Protein AF-A0A2T6ZSV6-F1 (afdb_monomer_lite)

Radius of gyration: 25.95 Å; chains: 1; bounding box: 73×59×68 Å

InterPro domains:
  IPR053806 MTHFR, SAM-binding regulatory domain [PF21895] (3-242)

pLDDT: mean 78.85, std 23.67, range [25.3, 98.69]

Secondary structure (DSSP, 8-state):
--TT-HHHHHHHTTT-SS---SS-----SPPPPPGGGGT-S--S-HHHHHHHH----SHHHHHHHHHHHHTTSSS-BTTB-SPPPGGGHHHHHHHHHHHTTT-EEEEEE--EEEEETT-TTT--SSTT-EEEE--EEEEEE-HHHHHHHHHHHHT-TT-EEEEE-TT--EEE-PPSS-EEEEEEE-TTSPPEEEEEE-HHHHHHHHHHHHHHHHHHHHTS-TTSHHHHHHHHHHHHPEEEEEES--GGGGTS---PPPS------TTS---S---TTSHHHHTTTSSS-----------------

Structure (mmCIF, N/CA/C/O backbone):
data_AF-A0A2T6ZSV6-F1
#
_entry.id   AF-A0A2T6ZSV6-F1
#
loop_
_atom_site.group_PDB
_atom_site.id
_atom_site.type_symbol
_atom_site.label_atom_id
_atom_site.label_alt_id
_atom_site.label_comp_id
_atom_site.label_asym_id
_atom_site.label_entity_id
_atom_site.label_seq_id
_atom_site.pdbx_PDB_ins_code
_atom_site.Cartn_x
_atom_site.Cartn_y
_atom_site.Cartn_z
_atom_site.occupancy
_atom_site.B_iso_or_equiv
_atom_site.auth_seq_id
_atom_site.auth_comp_id
_atom_site.auth_asym_id
_atom_site.auth_atom_id
_atom_site.pdbx_PDB_model_num
ATOM 1 N N . ILE A 1 1 ? 5.203 -6.177 -3.638 1.00 70.19 1 ILE A N 1
ATOM 2 C CA . ILE A 1 1 ? 4.268 -6.163 -2.488 1.00 70.19 1 ILE A CA 1
ATOM 3 C C . ILE A 1 1 ? 4.947 -5.584 -1.235 1.00 70.19 1 ILE A C 1
ATOM 5 O O . ILE A 1 1 ? 4.511 -4.539 -0.779 1.00 70.19 1 ILE A O 1
ATOM 9 N N . PHE A 1 2 ? 6.104 -6.091 -0.788 1.00 75.19 2 PHE A N 1
ATOM 10 C CA . PHE A 1 2 ? 6.896 -5.543 0.343 1.00 75.19 2 PHE A CA 1
ATOM 11 C C . PHE A 1 2 ? 7.594 -4.173 0.119 1.00 75.19 2 PHE A C 1
ATOM 13 O O . PHE A 1 2 ? 8.566 -3.849 0.799 1.00 75.19 2 PHE A O 1
ATOM 20 N N . LYS A 1 3 ? 7.130 -3.345 -0.830 1.00 78.50 3 LYS A N 1
ATOM 21 C CA . LYS A 1 3 ? 7.818 -2.112 -1.282 1.00 78.50 3 LYS A CA 1
ATOM 22 C C . LYS A 1 3 ? 8.180 -1.172 -0.126 1.00 78.50 3 LYS A C 1
ATOM 24 O O . LYS A 1 3 ? 9.296 -0.668 -0.074 1.00 78.50 3 LYS A O 1
ATOM 29 N N . ASN A 1 4 ? 7.255 -0.984 0.814 1.00 79.94 4 ASN A N 1
ATOM 30 C CA . ASN A 1 4 ? 7.418 -0.041 1.921 1.00 79.94 4 ASN A CA 1
ATOM 31 C C . ASN A 1 4 ? 7.913 -0.716 3.216 1.00 79.94 4 ASN A C 1
ATOM 33 O O . ASN A 1 4 ? 7.904 -0.087 4.272 1.00 79.94 4 ASN A O 1
ATOM 37 N N . ARG A 1 5 ? 8.332 -1.993 3.140 1.00 83.69 5 ARG A N 1
ATOM 38 C CA . ARG A 1 5 ? 8.805 -2.823 4.266 1.00 83.69 5 ARG A CA 1
ATOM 39 C C . ARG A 1 5 ? 10.022 -3.673 3.874 1.00 83.69 5 ARG A C 1
ATOM 41 O O . ARG A 1 5 ? 10.087 -4.870 4.138 1.00 83.69 5 ARG A O 1
ATOM 48 N N . HIS A 1 6 ? 11.004 -3.037 3.236 1.00 81.62 6 HIS A N 1
ATOM 49 C CA . HIS A 1 6 ? 12.205 -3.693 2.703 1.00 81.62 6 HIS A CA 1
ATOM 50 C C . HIS A 1 6 ? 13.001 -4.485 3.757 1.00 81.62 6 HIS A C 1
ATOM 52 O O . HIS A 1 6 ? 13.531 -5.543 3.436 1.00 81.62 6 HIS A O 1
ATOM 58 N N . ILE A 1 7 ? 13.044 -4.025 5.015 1.00 79.44 7 ILE A N 1
ATOM 59 C CA . ILE A 1 7 ? 13.723 -4.753 6.102 1.00 79.44 7 ILE A CA 1
ATOM 60 C C . ILE A 1 7 ? 13.008 -6.075 6.412 1.00 79.44 7 ILE A C 1
ATOM 62 O O . ILE A 1 7 ? 13.680 -7.093 6.542 1.00 79.44 7 ILE A O 1
ATOM 66 N N . SER A 1 8 ? 11.668 -6.076 6.457 1.00 79.69 8 SER A N 1
ATOM 67 C CA . SER A 1 8 ? 10.891 -7.309 6.655 1.00 79.69 8 SER A CA 1
ATOM 68 C C . SER A 1 8 ? 11.170 -8.311 5.536 1.00 79.69 8 SER A C 1
ATOM 70 O O . SER A 1 8 ? 11.459 -9.473 5.801 1.00 79.69 8 SER A O 1
ATOM 72 N N . TYR A 1 9 ? 11.182 -7.846 4.282 1.00 80.75 9 TYR A N 1
ATOM 73 C CA . TYR A 1 9 ? 11.505 -8.701 3.141 1.00 80.75 9 TYR A CA 1
ATOM 74 C C . TYR A 1 9 ? 12.878 -9.369 3.297 1.00 80.75 9 TYR A C 1
ATOM 76 O O . TYR A 1 9 ? 12.957 -10.588 3.218 1.00 80.75 9 TYR A O 1
ATOM 84 N N . VAL A 1 10 ? 13.928 -8.591 3.596 1.00 79.69 10 VAL A N 1
ATOM 85 C CA . VAL A 1 10 ? 15.289 -9.127 3.782 1.00 79.69 10 VAL A CA 1
ATOM 86 C C . VAL A 1 10 ? 15.330 -10.177 4.893 1.00 79.69 10 VAL A C 1
ATOM 88 O O . VAL A 1 10 ? 15.921 -11.231 4.691 1.00 79.69 10 VAL A O 1
ATOM 91 N N . GLN A 1 11 ? 14.675 -9.925 6.030 1.00 80.75 11 GLN A N 1
ATOM 92 C CA . GLN A 1 11 ? 14.623 -10.875 7.147 1.00 80.75 11 GLN A CA 1
ATOM 93 C C . GLN A 1 11 ? 13.894 -12.171 6.770 1.00 80.75 11 GLN A C 1
ATOM 95 O O . GLN A 1 11 ? 14.378 -13.259 7.061 1.00 80.75 11 GLN A O 1
ATOM 100 N N . ARG A 1 12 ? 12.758 -12.077 6.070 1.00 78.00 12 ARG A N 1
ATOM 101 C CA . ARG A 1 12 ? 11.945 -13.247 5.691 1.00 78.00 12 ARG A CA 1
ATOM 102 C C . ARG A 1 12 ? 12.551 -14.092 4.576 1.00 78.00 12 ARG A C 1
ATOM 104 O O . ARG A 1 12 ? 12.108 -15.222 4.384 1.00 78.00 12 ARG A O 1
ATOM 111 N N . THR A 1 13 ? 13.522 -13.551 3.845 1.00 77.00 13 THR A N 1
ATOM 112 C CA . THR A 1 13 ? 14.247 -14.257 2.782 1.00 77.00 13 THR A CA 1
ATOM 113 C C . THR A 1 13 ? 15.702 -14.553 3.149 1.00 77.00 13 THR A C 1
ATOM 115 O O . THR A 1 13 ? 16.463 -14.961 2.282 1.00 77.00 13 THR A O 1
ATOM 118 N N . GLN A 1 14 ? 16.140 -14.309 4.392 1.00 78.25 14 GLN A N 1
ATOM 119 C CA . GLN A 1 14 ? 17.562 -14.429 4.752 1.00 78.25 14 GLN A CA 1
ATOM 120 C C . GLN A 1 14 ? 18.073 -15.880 4.730 1.00 78.25 14 GLN A C 1
ATOM 122 O O . GLN A 1 14 ? 19.252 -16.103 4.487 1.00 78.25 14 GLN A O 1
ATOM 127 N N . GLU A 1 15 ? 17.178 -16.843 4.972 1.00 77.31 15 GLU A N 1
ATOM 128 C CA . GLU A 1 15 ? 17.474 -18.283 4.981 1.00 77.31 15 GLU A CA 1
ATOM 129 C C . GLU A 1 15 ? 17.307 -18.914 3.585 1.00 77.31 15 GLU A C 1
ATOM 131 O O . GLU A 1 15 ? 17.240 -20.133 3.455 1.00 77.31 15 GLU A O 1
ATOM 136 N N . TRP A 1 16 ? 17.148 -18.105 2.530 1.00 78.88 16 TRP A N 1
ATOM 137 C CA . TRP A 1 16 ? 17.049 -18.622 1.167 1.00 78.88 16 TRP A CA 1
ATOM 138 C C . TRP A 1 16 ? 18.433 -19.012 0.642 1.00 78.88 16 TRP A C 1
ATOM 140 O O . TRP A 1 16 ? 19.335 -18.178 0.594 1.00 78.88 16 TRP A O 1
ATOM 150 N N . ASP A 1 17 ? 18.572 -20.262 0.188 1.00 68.25 17 ASP A N 1
ATOM 151 C CA . ASP A 1 17 ? 19.815 -20.770 -0.411 1.00 68.25 17 ASP A CA 1
ATOM 152 C C . ASP A 1 17 ? 20.158 -20.060 -1.735 1.00 68.25 17 ASP A C 1
ATOM 154 O O . ASP A 1 17 ? 21.323 -19.791 -2.032 1.00 68.25 17 ASP A O 1
ATOM 158 N N . GLU A 1 18 ? 19.134 -19.727 -2.529 1.00 70.19 18 GLU A N 1
ATOM 159 C CA . GLU A 1 18 ? 19.258 -19.027 -3.808 1.00 70.19 18 GLU A CA 1
ATOM 160 C C . GLU A 1 18 ? 18.244 -17.881 -3.915 1.00 70.19 18 GLU A C 1
ATOM 162 O O . GLU A 1 18 ? 17.086 -18.001 -3.510 1.00 70.19 18 GLU A O 1
ATOM 167 N N . PHE A 1 19 ? 18.670 -16.771 -4.523 1.00 75.81 19 PHE A N 1
ATOM 168 C CA . PHE A 1 19 ? 17.822 -15.606 -4.776 1.00 75.81 19 PHE A CA 1
ATOM 169 C C . PHE A 1 19 ? 17.462 -15.502 -6.266 1.00 75.81 19 PHE A C 1
ATOM 171 O O . PHE A 1 19 ? 18.331 -15.720 -7.116 1.00 75.81 19 PHE A O 1
ATOM 178 N N . PRO A 1 20 ? 16.221 -15.108 -6.616 1.00 62.50 20 PRO A N 1
ATOM 179 C CA . PRO A 1 20 ? 15.811 -14.949 -8.010 1.00 62.50 20 PRO A CA 1
ATOM 180 C C . PRO A 1 20 ? 16.722 -13.992 -8.789 1.00 62.50 20 PRO A C 1
ATOM 182 O O . PRO A 1 20 ? 16.946 -12.853 -8.374 1.00 62.50 20 PRO A O 1
ATOM 185 N N . ASN A 1 21 ? 17.207 -14.434 -9.954 1.00 66.81 21 ASN A N 1
ATOM 186 C CA . ASN A 1 21 ? 18.061 -13.642 -10.837 1.00 66.81 21 ASN A CA 1
ATOM 187 C C . ASN A 1 21 ? 17.457 -13.554 -12.249 1.00 66.81 21 ASN A C 1
ATOM 189 O O . ASN A 1 21 ? 17.114 -14.560 -12.869 1.00 66.81 21 ASN A O 1
ATOM 193 N N . GLY A 1 22 ? 17.300 -12.332 -12.762 1.00 67.75 22 GLY A N 1
ATOM 194 C CA . GLY A 1 22 ? 16.685 -12.058 -14.064 1.00 67.75 22 GLY A CA 1
ATOM 195 C C . GLY A 1 22 ? 15.157 -12.150 -14.043 1.00 67.75 22 GLY A C 1
ATOM 196 O O . GLY A 1 22 ? 14.476 -11.122 -14.015 1.00 67.75 22 GLY A O 1
ATOM 197 N N . ARG A 1 23 ? 14.607 -13.371 -14.062 1.00 63.38 23 ARG A N 1
ATOM 198 C CA . ARG A 1 23 ? 13.158 -13.618 -13.981 1.00 63.38 23 ARG A CA 1
ATOM 199 C C . ARG A 1 23 ? 12.797 -14.261 -12.652 1.00 63.38 23 ARG A C 1
ATOM 201 O O . ARG A 1 23 ? 13.535 -15.096 -12.143 1.00 63.38 23 ARG A O 1
ATOM 208 N N . TRP A 1 24 ? 11.628 -13.907 -12.126 1.00 60.25 24 TRP A N 1
ATOM 209 C CA . TRP A 1 24 ? 11.030 -14.692 -11.056 1.00 60.25 24 TRP A CA 1
ATOM 210 C C . TRP A 1 24 ? 10.554 -16.003 -11.686 1.00 60.25 24 TRP A C 1
ATOM 212 O O . TRP A 1 24 ? 9.693 -15.976 -12.568 1.00 60.25 24 TRP A O 1
ATOM 222 N N . GLY A 1 25 ? 11.240 -17.099 -11.364 1.00 62.25 25 GLY A N 1
ATOM 223 C CA . GLY A 1 25 ? 10.950 -18.435 -11.879 1.00 62.25 25 GLY A CA 1
ATOM 224 C C . GLY A 1 25 ? 9.831 -19.126 -11.101 1.00 62.25 25 GLY A C 1
ATOM 225 O O . GLY A 1 25 ? 9.029 -18.474 -10.436 1.00 62.25 25 GLY A O 1
ATOM 226 N N . ASP A 1 26 ? 9.801 -20.455 -11.187 1.00 52.34 26 ASP A N 1
ATOM 227 C CA . ASP A 1 26 ? 8.940 -21.318 -10.377 1.00 52.34 26 ASP A CA 1
ATOM 228 C C . ASP A 1 26 ? 9.307 -21.161 -8.891 1.00 52.34 26 ASP A C 1
ATOM 230 O O . ASP A 1 26 ? 10.395 -21.538 -8.457 1.00 52.34 26 ASP A O 1
ATOM 234 N N . SER A 1 27 ? 8.412 -20.539 -8.128 1.00 50.94 27 SER A N 1
ATOM 235 C CA . SER A 1 27 ? 8.592 -20.037 -6.761 1.00 50.94 27 SER A CA 1
ATOM 236 C C . SER A 1 27 ? 8.605 -21.134 -5.682 1.00 50.94 27 SER A C 1
ATOM 238 O O . SER A 1 27 ? 8.349 -20.864 -4.513 1.00 50.94 27 SER A O 1
ATOM 240 N N . ARG A 1 28 ? 8.967 -22.371 -6.053 1.00 53.25 28 ARG A N 1
ATOM 241 C CA . ARG A 1 28 ? 9.192 -23.508 -5.137 1.00 53.25 28 ARG A CA 1
ATOM 242 C C . ARG A 1 28 ? 10.498 -23.415 -4.323 1.00 53.25 28 ARG A C 1
ATOM 244 O O . ARG A 1 28 ? 10.807 -24.338 -3.573 1.00 53.25 28 ARG A O 1
ATOM 251 N N . SER A 1 29 ? 11.249 -22.322 -4.460 1.00 47.62 29 SER A N 1
ATOM 252 C CA . SER A 1 29 ? 12.328 -21.907 -3.548 1.00 47.62 29 SER A CA 1
ATOM 253 C C . SER A 1 29 ? 11.792 -21.684 -2.116 1.00 47.62 29 SER A C 1
ATOM 255 O O . SER A 1 29 ? 10.583 -21.503 -1.961 1.00 47.62 29 SER A O 1
ATOM 257 N N . PRO A 1 30 ? 12.636 -21.756 -1.061 1.00 48.69 30 PRO A N 1
ATOM 258 C CA . PRO A 1 30 ? 12.186 -21.925 0.324 1.00 48.69 30 PRO A CA 1
ATOM 259 C C . PRO A 1 30 ? 11.097 -20.934 0.746 1.00 48.69 30 PRO A C 1
ATOM 261 O O . PRO A 1 30 ? 11.103 -19.763 0.368 1.00 48.69 30 PRO A O 1
ATOM 264 N N . ALA A 1 31 ? 10.139 -21.426 1.536 1.00 62.12 31 ALA A N 1
ATOM 265 C CA . ALA A 1 31 ? 9.022 -20.628 2.022 1.00 62.12 31 ALA A CA 1
ATOM 266 C C . ALA A 1 31 ? 9.528 -19.357 2.726 1.00 62.12 31 ALA A C 1
ATOM 268 O O . ALA A 1 31 ? 10.556 -19.377 3.404 1.00 62.12 31 ALA A O 1
ATOM 269 N N . PHE A 1 32 ? 8.808 -18.243 2.563 1.00 61.28 32 PHE A N 1
ATOM 270 C CA . PHE A 1 32 ? 9.050 -17.054 3.381 1.00 61.28 32 PHE A CA 1
ATOM 271 C C . PHE A 1 32 ? 9.037 -17.455 4.857 1.00 61.28 32 PHE A C 1
ATOM 273 O O . PHE A 1 32 ? 8.112 -18.139 5.292 1.00 61.28 32 PHE A O 1
ATOM 280 N N . GLY A 1 33 ? 10.032 -17.008 5.618 1.00 58.38 33 GLY A N 1
ATOM 281 C CA . GLY A 1 33 ? 10.104 -17.329 7.036 1.00 58.38 33 GLY A CA 1
ATOM 282 C C . GLY A 1 33 ? 8.901 -16.796 7.832 1.00 58.38 33 GLY A C 1
ATOM 283 O O . GLY A 1 33 ? 8.287 -15.781 7.466 1.00 58.38 33 GLY A O 1
ATOM 284 N N . GLU A 1 34 ? 8.581 -17.500 8.922 1.00 64.06 34 GLU A N 1
ATOM 285 C CA . GLU A 1 34 ? 7.481 -17.192 9.845 1.00 64.06 34 GLU A CA 1
ATOM 286 C C . GLU A 1 34 ? 7.663 -15.829 10.524 1.00 64.06 34 GLU A C 1
ATOM 288 O O . GLU A 1 34 ? 8.769 -15.449 10.911 1.00 64.06 34 GLU A O 1
ATOM 293 N N . LEU A 1 35 ? 6.568 -15.092 10.725 1.00 65.88 35 LEU A N 1
ATOM 294 C CA . LEU A 1 35 ? 6.622 -13.707 11.216 1.00 65.88 35 LEU A CA 1
ATOM 295 C C . LEU A 1 35 ? 7.211 -13.583 12.630 1.00 65.88 35 LEU A C 1
ATOM 297 O O . LEU A 1 35 ? 7.935 -12.627 12.922 1.00 65.88 35 LEU A O 1
ATOM 301 N N . ASP A 1 36 ? 6.912 -14.550 13.501 1.00 60.53 36 ASP A N 1
ATOM 302 C CA . ASP A 1 36 ? 7.343 -14.542 14.903 1.00 60.53 36 ASP A CA 1
ATOM 303 C C . ASP A 1 36 ? 8.848 -14.757 15.073 1.00 60.53 36 ASP A C 1
ATOM 305 O O . ASP A 1 36 ? 9.428 -14.266 16.041 1.00 60.53 36 ASP A O 1
ATOM 309 N N . ALA A 1 37 ? 9.503 -15.422 14.117 1.00 57.47 37 ALA A N 1
ATOM 310 C CA . ALA A 1 37 ? 10.932 -15.711 14.192 1.00 57.47 37 ALA A CA 1
ATOM 311 C C . ALA A 1 37 ? 11.809 -14.451 14.062 1.00 57.47 37 ALA A C 1
ATOM 313 O O . ALA A 1 37 ? 12.948 -14.446 14.525 1.00 57.47 37 ALA A O 1
ATOM 314 N N . TYR A 1 38 ? 11.281 -13.368 13.477 1.00 58.03 38 TYR A N 1
ATOM 315 C CA . TYR A 1 38 ? 12.070 -12.185 13.106 1.00 58.03 38 TYR A CA 1
ATOM 316 C C . TYR A 1 38 ? 11.622 -10.886 13.788 1.00 58.03 38 TYR A C 1
ATOM 318 O O . TYR A 1 38 ? 12.104 -9.807 13.437 1.00 58.03 38 TYR A O 1
ATOM 326 N N . GLY A 1 39 ? 10.700 -10.961 14.756 1.00 63.62 39 GLY A N 1
ATOM 327 C CA . GLY A 1 39 ? 10.176 -9.772 15.440 1.00 63.62 39 GLY A CA 1
ATOM 328 C C . GLY A 1 39 ? 9.428 -8.823 14.497 1.00 63.62 39 GLY A C 1
ATOM 329 O O . GLY A 1 39 ? 9.477 -7.604 14.669 1.00 63.62 39 GLY A O 1
ATOM 330 N N . ILE A 1 40 ? 8.768 -9.375 13.474 1.00 74.62 40 ILE A N 1
ATOM 331 C CA . ILE A 1 40 ? 8.046 -8.600 12.465 1.00 74.62 40 ILE A CA 1
ATOM 332 C C . ILE A 1 40 ? 6.743 -8.100 13.084 1.00 74.62 40 ILE A C 1
ATOM 334 O O . ILE A 1 40 ? 5.911 -8.883 13.537 1.00 74.62 40 ILE A O 1
ATOM 338 N N . GLY A 1 41 ? 6.571 -6.783 13.115 1.00 83.56 41 GLY A N 1
ATOM 339 C CA . GLY A 1 41 ? 5.418 -6.132 13.725 1.00 83.56 41 GLY A CA 1
ATOM 340 C C . GLY A 1 41 ? 5.463 -4.621 13.550 1.00 83.56 41 GLY A C 1
ATOM 341 O O . GLY A 1 41 ? 6.359 -4.074 12.891 1.00 83.56 41 GLY A O 1
ATOM 342 N N . LEU A 1 42 ? 4.475 -3.940 14.128 1.00 90.50 42 LEU A N 1
ATOM 343 C CA . LEU A 1 42 ? 4.415 -2.484 14.074 1.00 90.50 42 LEU A CA 1
ATOM 344 C C . LEU A 1 42 ? 5.596 -1.880 14.847 1.00 90.50 42 LEU A C 1
ATOM 346 O O . LEU A 1 42 ? 5.811 -2.181 16.019 1.00 90.50 42 LEU A O 1
ATOM 350 N N . ARG A 1 43 ? 6.373 -1.015 14.190 1.00 88.56 43 ARG A N 1
ATOM 351 C CA . ARG A 1 43 ? 7.530 -0.363 14.815 1.00 88.56 43 ARG A CA 1
ATOM 352 C C . ARG A 1 43 ? 7.106 0.758 15.763 1.00 88.56 43 ARG A C 1
ATOM 354 O O . ARG A 1 43 ? 6.106 1.432 15.533 1.00 88.56 43 ARG A O 1
ATOM 361 N N . GLY A 1 44 ? 7.935 1.005 16.776 1.00 88.62 44 GLY A N 1
ATOM 362 C CA . GLY A 1 44 ? 7.711 2.048 17.782 1.00 88.62 44 GLY A CA 1
ATOM 363 C C . GLY A 1 44 ? 6.891 1.565 18.980 1.00 88.62 44 GLY A C 1
ATOM 364 O O . GLY A 1 44 ? 6.346 0.466 18.973 1.00 88.62 44 GLY A O 1
ATOM 365 N N . SER A 1 45 ? 6.835 2.381 20.036 1.00 93.44 45 SER A N 1
ATOM 366 C CA . SER A 1 45 ? 5.997 2.084 21.203 1.00 93.44 45 SER A CA 1
ATOM 367 C C . SER A 1 45 ? 4.530 2.422 20.932 1.00 93.44 45 SER A C 1
ATOM 369 O O . SER A 1 45 ? 4.213 3.209 20.033 1.00 93.44 45 SER A O 1
ATOM 371 N N . ASN A 1 46 ? 3.632 1.880 21.753 1.00 95.31 46 ASN A N 1
ATOM 372 C CA . ASN A 1 46 ? 2.204 2.188 21.684 1.00 95.31 46 ASN A CA 1
ATOM 373 C C . ASN A 1 46 ? 1.942 3.696 21.800 1.00 95.31 46 ASN A C 1
ATOM 375 O O . ASN A 1 46 ? 1.179 4.252 21.016 1.00 95.31 46 ASN A O 1
ATOM 379 N N . GLU A 1 47 ? 2.633 4.385 22.708 1.00 96.44 47 GLU A N 1
ATOM 380 C CA . GLU A 1 47 ? 2.488 5.827 22.932 1.00 96.44 47 GLU A CA 1
ATOM 381 C C . GLU A 1 47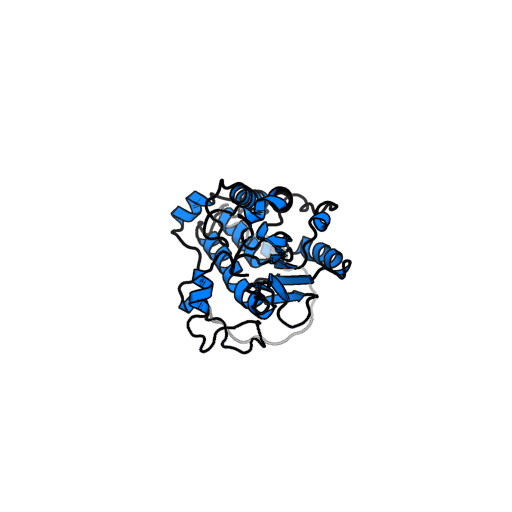 ? 2.983 6.641 21.735 1.00 96.44 47 GLU A C 1
ATOM 383 O O . GLU A 1 47 ? 2.389 7.665 21.394 1.00 96.44 47 GLU A O 1
ATOM 388 N N . ALA A 1 48 ? 4.069 6.207 21.088 1.00 95.88 48 ALA A N 1
ATOM 389 C CA . ALA A 1 48 ? 4.572 6.850 19.878 1.00 95.88 48 ALA A CA 1
ATOM 390 C C . ALA A 1 48 ? 3.578 6.688 18.720 1.00 95.88 48 ALA A C 1
ATOM 392 O O . ALA A 1 48 ? 3.254 7.666 18.048 1.00 95.88 48 ALA A O 1
ATOM 393 N N . ASN A 1 49 ? 3.034 5.484 18.540 1.00 96.62 49 ASN A N 1
ATOM 394 C CA . ASN A 1 49 ? 2.038 5.207 17.511 1.00 96.62 49 ASN A CA 1
ATOM 395 C C . ASN A 1 49 ? 0.722 5.955 17.766 1.00 96.62 49 ASN A C 1
ATOM 397 O O . ASN A 1 49 ? 0.181 6.551 16.839 1.00 96.62 49 ASN A O 1
ATOM 401 N N . ILE A 1 50 ? 0.250 6.042 19.014 1.00 97.62 50 ILE A N 1
ATOM 402 C CA . ILE A 1 50 ? -0.920 6.863 19.373 1.00 97.62 50 ILE A CA 1
ATOM 403 C C . ILE A 1 50 ? -0.681 8.343 19.046 1.00 97.62 50 ILE A C 1
ATOM 405 O O . ILE A 1 50 ? -1.582 9.008 18.538 1.00 97.62 50 ILE A O 1
ATOM 409 N N . LYS A 1 51 ? 0.522 8.881 19.294 1.00 97.19 51 LYS A N 1
ATOM 410 C CA . LYS A 1 51 ? 0.847 10.276 18.938 1.00 97.19 51 LYS A CA 1
ATOM 411 C C . LYS A 1 51 ? 0.787 10.531 17.432 1.00 97.19 51 LYS A C 1
ATOM 413 O O . LYS A 1 51 ? 0.456 11.643 17.036 1.00 97.19 51 LYS A O 1
ATOM 418 N N . ILE A 1 52 ? 1.113 9.530 16.615 1.00 96.50 52 ILE A N 1
ATOM 419 C CA . ILE A 1 52 ? 1.068 9.633 15.152 1.00 96.50 52 ILE A CA 1
ATOM 420 C C . ILE A 1 52 ? -0.371 9.480 14.649 1.00 96.50 52 ILE A C 1
ATOM 422 O O . ILE A 1 52 ? -0.844 10.312 13.882 1.00 96.50 52 ILE A O 1
ATOM 426 N N . TYR A 1 53 ? -1.068 8.425 15.073 1.00 97.44 53 TYR A N 1
ATOM 427 C CA . TYR A 1 53 ? -2.355 8.023 14.498 1.00 97.44 53 TYR A CA 1
ATOM 428 C C . TYR A 1 53 ? -3.575 8.624 15.209 1.00 97.44 53 TYR A C 1
ATOM 430 O O . TYR A 1 53 ? -4.691 8.527 14.703 1.00 97.44 53 TYR A O 1
ATOM 438 N N . GLY A 1 54 ? -3.396 9.239 16.380 1.00 97.69 54 GLY A N 1
ATOM 439 C CA . GLY A 1 54 ? -4.497 9.748 17.193 1.00 97.69 54 GLY A CA 1
ATOM 440 C C . GLY A 1 54 ? -5.453 8.635 17.627 1.00 97.69 54 GLY A C 1
ATOM 441 O O . GLY A 1 54 ? -5.042 7.489 17.783 1.00 97.69 54 GLY A O 1
ATOM 442 N N . TYR A 1 55 ? -6.732 8.968 17.811 1.00 98.19 55 TYR A N 1
ATOM 443 C CA . TYR A 1 55 ? -7.794 8.040 18.217 1.00 98.19 55 TYR A CA 1
ATOM 444 C C . TYR A 1 55 ? -8.885 7.995 17.133 1.00 98.19 55 TYR A C 1
ATOM 446 O O . TYR A 1 55 ? -9.857 8.740 17.231 1.00 98.19 55 TYR A O 1
ATOM 454 N N . PRO A 1 56 ? -8.722 7.194 16.065 1.00 98.06 56 PRO A N 1
ATOM 455 C CA . PRO A 1 56 ? -9.740 7.091 15.024 1.00 98.06 56 PRO A CA 1
ATOM 456 C C . PRO A 1 56 ? -10.972 6.350 15.554 1.00 98.06 56 PRO A C 1
ATOM 458 O O . PRO A 1 56 ? -10.854 5.226 16.031 1.00 98.06 56 PRO A O 1
ATOM 461 N N . GLU A 1 57 ? -12.158 6.947 15.437 1.00 98.06 57 GLU A N 1
ATOM 462 C CA . GLU A 1 57 ? -13.408 6.363 15.954 1.00 98.06 57 GLU A CA 1
ATOM 463 C C . GLU A 1 57 ? -14.379 5.950 14.840 1.00 98.06 57 GLU A C 1
ATOM 465 O O . GLU A 1 57 ? -15.359 5.243 15.078 1.00 98.06 57 GLU A O 1
ATOM 470 N N . THR A 1 58 ? -14.095 6.346 13.597 1.00 98.19 58 THR A N 1
ATOM 471 C CA . THR A 1 58 ? -14.895 6.014 12.417 1.00 98.19 58 THR A CA 1
ATOM 472 C C . THR A 1 58 ? -14.029 5.606 11.224 1.00 98.19 58 THR A C 1
ATOM 474 O O . THR A 1 58 ? -12.866 5.993 11.108 1.00 98.19 58 THR A O 1
ATOM 477 N N . ILE A 1 59 ? -14.617 4.892 10.255 1.00 97.75 59 ILE A N 1
ATOM 478 C CA . ILE A 1 59 ? -13.947 4.571 8.976 1.00 97.75 59 ILE A CA 1
ATOM 479 C C . ILE A 1 59 ? -13.478 5.834 8.243 1.00 97.75 59 ILE A C 1
ATOM 481 O O . ILE A 1 59 ? -12.444 5.828 7.577 1.00 97.75 59 ILE A O 1
ATOM 485 N N . ARG A 1 60 ? -14.211 6.943 8.394 1.00 97.31 60 ARG A N 1
ATOM 486 C CA . ARG A 1 60 ? -13.806 8.237 7.843 1.00 97.31 60 ARG A CA 1
ATOM 487 C C . ARG A 1 60 ? -12.502 8.731 8.467 1.00 97.31 60 ARG A C 1
ATOM 489 O O . ARG A 1 60 ? -11.679 9.266 7.735 1.00 97.31 60 ARG A O 1
ATOM 496 N N . ASP A 1 61 ? -12.299 8.529 9.766 1.00 98.31 61 ASP A N 1
ATOM 497 C CA . ASP A 1 61 ? -11.066 8.941 10.447 1.00 98.31 61 ASP A CA 1
ATOM 498 C C . ASP A 1 61 ? -9.873 8.103 9.971 1.00 98.31 61 ASP A C 1
ATOM 500 O O . ASP A 1 61 ? -8.810 8.655 9.698 1.00 98.31 61 ASP A O 1
ATOM 504 N N . LEU A 1 62 ? -10.068 6.794 9.755 1.00 98.44 62 LEU A N 1
ATOM 505 C CA . LEU A 1 62 ? -9.054 5.936 9.124 1.00 98.44 62 LEU A CA 1
ATOM 506 C C . LEU A 1 62 ? -8.711 6.416 7.706 1.00 98.44 62 LEU A C 1
ATOM 508 O O . LEU A 1 62 ? -7.538 6.528 7.351 1.00 98.44 62 LEU A O 1
ATOM 512 N N . GLY A 1 63 ? -9.726 6.750 6.904 1.00 98.06 63 GLY A N 1
ATOM 513 C CA . GLY A 1 63 ? -9.529 7.335 5.577 1.00 98.06 63 GLY A CA 1
ATOM 514 C C . GLY A 1 63 ? -8.781 8.670 5.634 1.00 98.06 63 GLY A C 1
ATOM 515 O O . GLY A 1 63 ? -7.951 8.947 4.767 1.00 98.06 63 GLY A O 1
ATOM 516 N N . GLU A 1 64 ? -9.018 9.477 6.670 1.00 98.25 64 GLU A N 1
ATOM 517 C CA . GLU A 1 64 ? -8.331 10.754 6.849 1.00 98.25 64 GLU A CA 1
ATOM 518 C C . GLU A 1 64 ? -6.863 10.589 7.234 1.00 98.25 64 GLU A C 1
ATOM 520 O O . GLU A 1 64 ? -6.032 11.333 6.719 1.00 98.25 64 GLU A O 1
ATOM 525 N N . LEU A 1 65 ? -6.513 9.576 8.032 1.00 98.25 65 LEU A N 1
ATOM 526 C CA . LEU A 1 65 ? -5.113 9.228 8.293 1.00 98.25 65 LEU A CA 1
ATOM 527 C C . LEU A 1 65 ? -4.374 8.879 6.998 1.00 98.25 65 LEU A C 1
ATOM 529 O O . LEU A 1 65 ? -3.291 9.408 6.740 1.00 98.25 65 LEU A O 1
ATOM 533 N N . VAL A 1 66 ? -4.978 8.061 6.128 1.00 98.00 66 VAL A N 1
ATOM 534 C CA . VAL A 1 66 ? -4.363 7.733 4.831 1.00 98.00 66 VAL A CA 1
ATOM 535 C C . VAL A 1 66 ? -4.250 8.977 3.948 1.00 98.00 66 VAL A C 1
ATOM 537 O O . VAL A 1 66 ? -3.235 9.178 3.284 1.00 98.00 66 VAL A O 1
ATOM 540 N N . LYS A 1 67 ? -5.246 9.868 3.958 1.00 98.06 67 LYS A N 1
ATOM 541 C CA . LYS A 1 67 ? -5.162 11.139 3.224 1.00 98.06 67 LYS A CA 1
ATOM 542 C C . LYS A 1 67 ? -4.042 12.037 3.747 1.00 98.06 67 LYS A C 1
ATOM 544 O O . LYS A 1 67 ? -3.307 12.584 2.929 1.00 98.06 67 LYS A O 1
ATOM 549 N N . GLN A 1 68 ? -3.878 12.158 5.065 1.00 97.88 68 GLN A N 1
ATOM 550 C CA . GLN A 1 68 ? -2.783 12.922 5.670 1.00 97.88 68 GLN A CA 1
ATOM 551 C C . GLN A 1 68 ? -1.419 12.344 5.285 1.00 97.88 68 GLN A C 1
ATOM 553 O O . GLN A 1 68 ? -0.503 13.104 4.969 1.00 97.88 68 GLN A O 1
ATOM 558 N N . TYR A 1 69 ? -1.296 11.015 5.231 1.00 97.56 69 TYR A N 1
ATOM 559 C CA . TYR A 1 69 ? -0.102 10.345 4.719 1.00 97.56 69 TYR A CA 1
ATOM 560 C C . TYR A 1 69 ? 0.182 10.708 3.258 1.00 97.56 69 TYR A C 1
ATOM 562 O O . TYR A 1 69 ? 1.280 11.149 2.927 1.00 97.56 69 TYR A O 1
ATOM 570 N N . LEU A 1 70 ? -0.829 10.616 2.391 1.00 96.38 70 LEU A N 1
ATOM 571 C CA . LEU A 1 70 ? -0.713 10.936 0.964 1.00 96.38 70 LEU A CA 1
ATOM 572 C C . LEU A 1 70 ? -0.379 12.410 0.686 1.00 96.38 70 LEU A C 1
ATOM 574 O O . LEU A 1 70 ? 0.122 12.726 -0.395 1.00 96.38 70 LEU A O 1
ATOM 578 N N . THR A 1 71 ? -0.661 13.317 1.625 1.00 95.56 71 THR A N 1
ATOM 579 C CA . THR A 1 71 ? -0.283 14.737 1.542 1.00 95.56 71 THR A CA 1
ATOM 580 C C . THR A 1 71 ? 1.015 15.069 2.281 1.00 95.56 71 THR A C 1
ATOM 582 O O . THR A 1 71 ? 1.386 16.237 2.318 1.00 95.56 71 THR A O 1
ATOM 585 N N . GLY A 1 72 ? 1.698 14.081 2.869 1.00 94.94 72 GLY A N 1
ATOM 586 C CA . GLY A 1 72 ? 2.951 14.269 3.609 1.00 94.94 72 GLY A CA 1
ATOM 587 C C . GLY A 1 72 ? 2.793 14.849 5.020 1.00 94.94 72 GLY A C 1
ATOM 588 O O . GLY A 1 72 ? 3.790 15.186 5.648 1.00 94.94 72 GLY A O 1
ATOM 589 N N . ASN A 1 73 ? 1.563 14.951 5.532 1.00 96.12 73 ASN A N 1
ATOM 590 C CA . ASN A 1 73 ? 1.267 15.472 6.873 1.00 96.12 73 ASN A CA 1
ATOM 591 C C . ASN A 1 73 ? 1.346 14.393 7.966 1.00 96.12 73 ASN A C 1
ATOM 593 O O . ASN A 1 73 ? 1.331 14.719 9.149 1.00 96.12 73 ASN A O 1
ATOM 597 N N . LEU A 1 74 ? 1.421 13.119 7.575 1.00 95.94 74 LEU A N 1
ATOM 598 C CA . LEU A 1 74 ? 1.603 11.976 8.466 1.00 95.94 74 LEU A CA 1
ATOM 599 C C . LEU A 1 74 ? 2.916 11.264 8.086 1.00 95.94 74 LEU A C 1
ATOM 601 O O . LEU A 1 74 ? 3.112 10.977 6.902 1.00 95.94 74 LEU A O 1
ATOM 605 N N . PRO A 1 75 ? 3.813 10.962 9.043 1.00 94.62 75 PRO A N 1
ATOM 606 C CA . PRO A 1 75 ? 5.147 10.436 8.741 1.00 94.62 75 PRO A CA 1
ATOM 607 C C . PRO A 1 75 ? 5.171 8.991 8.237 1.00 94.62 75 PRO A C 1
ATOM 609 O O . PRO A 1 75 ? 6.119 8.599 7.564 1.00 94.62 75 PRO A O 1
ATOM 612 N N . SER A 1 76 ? 4.175 8.181 8.587 1.00 94.50 76 SER A N 1
ATOM 613 C CA . SER A 1 76 ? 4.132 6.752 8.272 1.00 94.50 76 SER A CA 1
ATOM 614 C C . SER A 1 76 ? 2.720 6.209 8.424 1.00 94.50 76 SER A C 1
ATOM 616 O O . SER A 1 76 ? 1.903 6.810 9.111 1.00 94.50 76 SER A O 1
ATOM 618 N N . LEU A 1 77 ? 2.466 5.037 7.852 1.00 96.00 77 LEU A N 1
ATOM 619 C CA . LEU A 1 77 ? 1.297 4.199 8.139 1.00 96.00 77 LEU A CA 1
ATOM 620 C C . LEU A 1 77 ? 1.781 2.838 8.661 1.00 96.00 77 LEU A C 1
ATOM 622 O O . LEU A 1 77 ? 2.941 2.496 8.420 1.00 96.00 77 LEU A O 1
ATOM 626 N N . PRO A 1 78 ? 0.921 2.002 9.273 1.00 95.19 78 PRO A N 1
ATOM 627 C CA . PRO A 1 78 ? 1.318 0.655 9.700 1.00 95.19 78 PRO A CA 1
ATOM 628 C C . PRO A 1 78 ? 2.001 -0.161 8.588 1.00 95.19 78 PRO A C 1
ATOM 630 O O . PRO A 1 78 ? 3.008 -0.833 8.809 1.00 95.19 78 PRO A O 1
ATOM 633 N N . TRP A 1 79 ? 1.506 -0.024 7.355 1.00 95.12 79 TRP A N 1
ATOM 634 C CA . TRP A 1 79 ? 2.019 -0.725 6.173 1.00 95.12 79 TRP A CA 1
ATOM 635 C C . TRP A 1 79 ? 3.143 0.008 5.433 1.00 95.12 79 TRP A C 1
ATOM 637 O O . TRP A 1 79 ? 3.680 -0.539 4.472 1.00 95.12 79 TRP A O 1
ATOM 647 N N . SER A 1 80 ? 3.486 1.241 5.825 1.00 91.69 80 SER A N 1
ATOM 648 C CA . SER A 1 80 ? 4.468 2.064 5.109 1.00 91.69 80 SER A CA 1
ATOM 649 C C . SER A 1 80 ? 5.438 2.771 6.049 1.00 91.69 80 SER A C 1
ATOM 651 O O . SER A 1 80 ? 5.074 3.733 6.728 1.00 91.69 80 SER A O 1
ATOM 653 N N . GLU A 1 81 ? 6.689 2.301 6.057 1.00 85.56 81 GLU A N 1
ATOM 654 C CA . GLU A 1 81 ? 7.763 2.877 6.866 1.00 85.56 81 GLU A CA 1
ATOM 655 C C . GLU A 1 81 ? 8.325 4.135 6.190 1.00 85.56 81 GLU A C 1
ATOM 657 O O . GLU A 1 81 ? 9.110 4.057 5.246 1.00 85.56 81 GLU A O 1
ATOM 662 N N . GLY A 1 82 ? 7.919 5.304 6.688 1.00 87.25 82 GLY A N 1
ATOM 663 C CA . GLY A 1 82 ? 8.402 6.606 6.231 1.00 87.25 82 GLY A CA 1
ATOM 664 C C . GLY A 1 82 ? 7.455 7.339 5.281 1.00 87.25 82 GLY A C 1
ATOM 665 O O . GLY A 1 82 ? 6.411 6.824 4.870 1.00 87.25 82 GLY A O 1
ATOM 666 N N . TYR A 1 83 ? 7.834 8.578 4.962 1.00 89.94 83 TYR A N 1
ATOM 667 C CA . TYR A 1 83 ? 7.018 9.509 4.186 1.00 89.94 83 TYR A CA 1
ATOM 668 C C . TYR A 1 83 ? 6.733 8.997 2.773 1.00 89.94 83 TYR A C 1
ATOM 670 O O . TYR A 1 83 ? 7.551 8.309 2.159 1.00 89.94 83 TYR A O 1
ATOM 678 N N . ILE A 1 84 ? 5.575 9.391 2.242 1.00 92.19 84 ILE A N 1
ATOM 679 C CA . ILE A 1 84 ? 5.207 9.129 0.852 1.00 92.19 84 ILE A CA 1
ATOM 680 C C . ILE A 1 84 ? 6.250 9.732 -0.105 1.00 92.19 84 ILE A C 1
ATOM 682 O O . ILE A 1 84 ? 6.745 10.842 0.101 1.00 92.19 84 ILE A O 1
ATOM 686 N N . ASN A 1 85 ? 6.587 8.996 -1.163 1.00 86.81 85 ASN A N 1
ATOM 687 C CA . ASN A 1 85 ? 7.490 9.470 -2.208 1.00 86.81 85 ASN A CA 1
ATOM 688 C C . ASN A 1 85 ? 6.726 10.251 -3.301 1.00 86.81 85 ASN A C 1
ATOM 690 O O . ASN A 1 85 ? 5.501 10.186 -3.400 1.00 86.81 85 ASN A O 1
ATOM 694 N N . SER A 1 86 ? 7.454 10.965 -4.164 1.00 89.12 86 SER A N 1
ATOM 695 C CA . SER A 1 86 ? 6.859 11.759 -5.254 1.00 89.12 86 SER A CA 1
ATOM 696 C C . SER A 1 86 ? 6.317 10.926 -6.426 1.00 89.12 86 SER A C 1
ATOM 698 O O . SER A 1 86 ? 5.717 11.461 -7.356 1.00 89.12 86 SER A O 1
ATOM 700 N N . GLU A 1 87 ? 6.509 9.604 -6.400 1.00 87.75 87 GLU A N 1
ATOM 701 C CA . GLU A 1 87 ? 6.014 8.679 -7.425 1.00 87.75 87 GLU A CA 1
ATOM 702 C C . GLU A 1 87 ? 4.480 8.660 -7.467 1.00 87.75 87 GLU A C 1
ATOM 704 O O . GLU A 1 87 ? 3.876 8.564 -8.533 1.00 87.75 87 GLU A O 1
ATOM 709 N N . ALA A 1 88 ? 3.833 8.788 -6.306 1.00 87.00 88 ALA A N 1
ATOM 710 C CA . ALA A 1 88 ? 2.380 8.750 -6.196 1.00 87.00 88 ALA A CA 1
ATOM 711 C C . ALA A 1 88 ? 1.696 10.057 -6.642 1.00 87.00 88 ALA A C 1
ATOM 713 O O . ALA A 1 88 ? 0.472 10.088 -6.767 1.00 87.00 88 ALA A O 1
ATOM 714 N N . ASP A 1 89 ? 2.442 11.132 -6.909 1.00 91.50 89 ASP A N 1
ATOM 715 C CA . ASP A 1 89 ? 1.903 12.484 -7.124 1.00 91.50 89 ASP A CA 1
ATOM 716 C C . ASP A 1 89 ? 0.900 12.542 -8.273 1.00 91.50 89 ASP A C 1
ATOM 718 O O . ASP A 1 89 ? -0.165 13.151 -8.153 1.00 91.50 89 ASP A O 1
ATOM 722 N N . VAL A 1 90 ? 1.201 11.829 -9.359 1.00 91.62 90 VAL A N 1
ATOM 723 C CA . VAL A 1 90 ? 0.363 11.771 -10.563 1.00 91.62 90 VAL A CA 1
ATOM 724 C C . VAL A 1 90 ? -0.989 11.088 -10.325 1.00 91.62 90 VAL A C 1
ATOM 726 O O . VAL A 1 90 ? -1.942 11.349 -11.057 1.00 91.62 90 VAL A O 1
ATOM 729 N N . ILE A 1 91 ? -1.096 10.240 -9.296 1.00 92.12 91 ILE A N 1
ATOM 730 C CA . ILE A 1 91 ? -2.333 9.545 -8.902 1.00 92.12 91 ILE A CA 1
ATOM 731 C C . ILE A 1 91 ? -2.902 10.029 -7.564 1.00 92.12 91 ILE A C 1
ATOM 733 O O . ILE A 1 91 ? -3.999 9.614 -7.181 1.00 92.12 91 ILE A O 1
ATOM 737 N N . ARG A 1 92 ? -2.218 10.947 -6.869 1.00 94.19 92 ARG A N 1
ATOM 738 C CA . ARG A 1 92 ? -2.551 11.389 -5.507 1.00 94.19 92 ARG A CA 1
ATOM 739 C C . ARG A 1 92 ? -3.996 11.854 -5.387 1.00 94.19 92 ARG A C 1
ATOM 741 O O . ARG A 1 92 ? -4.706 11.415 -4.490 1.00 94.19 92 ARG A O 1
ATOM 748 N N . GLY A 1 93 ? -4.465 12.690 -6.316 1.00 94.25 93 GLY A N 1
ATOM 749 C CA . GLY A 1 93 ? -5.835 13.214 -6.290 1.00 94.25 93 GLY A CA 1
ATOM 750 C C . GLY A 1 93 ? -6.916 12.125 -6.306 1.00 94.25 93 GLY A C 1
ATOM 751 O O . GLY A 1 93 ? -7.970 12.290 -5.698 1.00 94.25 93 GLY A O 1
ATOM 752 N N . GLU A 1 94 ? -6.653 10.995 -6.956 1.00 91.44 94 GLU A N 1
ATOM 753 C CA . GLU A 1 94 ? -7.591 9.873 -7.049 1.00 91.44 94 GLU A CA 1
ATOM 754 C C . GLU A 1 94 ? -7.499 8.966 -5.819 1.00 91.44 94 GLU A C 1
ATOM 756 O O . GLU A 1 94 ? -8.529 8.528 -5.305 1.00 91.44 94 GLU A O 1
ATOM 761 N N . LEU A 1 95 ? -6.293 8.785 -5.271 1.00 94.81 95 LEU A N 1
ATOM 762 C CA . LEU A 1 95 ? -6.094 8.129 -3.978 1.00 94.81 95 LEU A CA 1
ATOM 763 C C . LEU A 1 95 ? -6.815 8.890 -2.852 1.00 94.81 95 LEU A C 1
ATOM 765 O O . LEU A 1 95 ? -7.493 8.275 -2.032 1.00 94.81 95 LEU A O 1
ATOM 769 N N . LEU A 1 96 ? -6.771 10.226 -2.845 1.00 96.12 96 LEU A N 1
ATOM 770 C CA . LEU A 1 96 ? -7.496 11.038 -1.858 1.00 96.12 96 LEU A CA 1
ATOM 771 C C . LEU A 1 96 ? -9.019 10.828 -1.939 1.00 96.12 96 LEU A C 1
ATOM 773 O O . LEU A 1 96 ? -9.684 10.715 -0.909 1.00 96.12 96 LEU A O 1
ATOM 777 N N . LYS A 1 97 ? -9.579 10.732 -3.153 1.00 94.62 97 LYS A N 1
ATOM 778 C CA . LYS A 1 97 ? -11.013 10.455 -3.368 1.00 94.62 97 LYS A CA 1
ATOM 779 C C . LYS A 1 97 ? -11.403 9.035 -2.962 1.00 94.62 97 LYS A C 1
ATOM 781 O O . LYS A 1 97 ? -12.518 8.817 -2.496 1.00 94.62 97 LYS A O 1
ATOM 786 N N . LEU A 1 98 ? -10.526 8.059 -3.184 1.00 94.00 98 LEU A N 1
ATOM 787 C CA . LEU A 1 98 ? -10.729 6.672 -2.762 1.00 94.00 98 LEU A CA 1
ATOM 788 C C . LEU A 1 98 ? -10.806 6.560 -1.242 1.00 94.00 98 LEU A C 1
ATOM 790 O O . LEU A 1 98 ? -11.823 6.106 -0.718 1.00 94.00 98 LEU A O 1
ATOM 794 N N . ASN A 1 99 ? -9.791 7.073 -0.549 1.00 96.19 99 ASN A N 1
ATOM 795 C CA . ASN A 1 99 ? -9.734 7.042 0.910 1.00 96.19 99 ASN A CA 1
ATOM 796 C C . ASN A 1 99 ? -10.869 7.853 1.545 1.00 96.19 99 ASN A C 1
ATOM 798 O O . ASN A 1 99 ? -11.479 7.402 2.510 1.00 96.19 99 ASN A O 1
ATOM 802 N N . GLY A 1 100 ? -11.260 8.982 0.940 1.00 94.25 100 GLY A N 1
ATOM 803 C CA . GLY A 1 100 ? -12.430 9.753 1.377 1.00 94.25 100 GLY A CA 1
ATOM 804 C C . GLY A 1 100 ? -13.770 9.008 1.268 1.00 94.25 100 GLY A C 1
ATOM 805 O O . GLY A 1 100 ? -14.747 9.430 1.882 1.00 94.25 100 GLY A O 1
ATOM 806 N N . ARG A 1 101 ? -13.834 7.904 0.509 1.00 92.62 101 ARG A N 1
ATOM 807 C CA . ARG A 1 101 ? -15.013 7.023 0.397 1.00 92.62 101 ARG A CA 1
ATOM 808 C C . ARG A 1 101 ? -14.926 5.768 1.274 1.00 92.62 101 ARG A C 1
ATOM 810 O O . ARG A 1 101 ? -15.856 4.969 1.236 1.00 92.62 101 ARG A O 1
ATOM 817 N N . GLY A 1 102 ? -13.849 5.598 2.044 1.00 90.88 102 GLY A N 1
ATOM 818 C CA . GLY A 1 102 ? -13.643 4.439 2.918 1.00 90.88 102 GLY A CA 1
ATOM 819 C C . GLY A 1 102 ? -12.907 3.261 2.271 1.00 90.88 102 GLY A C 1
ATOM 820 O O . GLY A 1 102 ? -12.907 2.178 2.840 1.00 90.88 102 GLY A O 1
ATOM 821 N N . PHE A 1 103 ? -12.271 3.450 1.110 1.00 94.06 103 PHE A N 1
ATOM 822 C CA . PHE A 1 103 ? -11.348 2.466 0.528 1.00 94.06 103 PHE A CA 1
ATOM 823 C C . PHE A 1 103 ? -9.926 2.784 0.989 1.00 94.06 103 PHE A C 1
ATOM 825 O O . PHE A 1 103 ? -9.329 3.737 0.485 1.00 94.06 103 PHE A O 1
ATOM 832 N N . LEU A 1 104 ? -9.400 2.023 1.951 1.00 97.69 104 LEU A N 1
ATOM 833 C CA . LEU A 1 104 ? -8.138 2.353 2.621 1.00 97.69 104 LEU A CA 1
ATOM 834 C C . LEU A 1 104 ? -6.950 1.846 1.802 1.00 97.69 104 LEU A C 1
ATOM 836 O O . LEU A 1 104 ? -6.651 0.655 1.803 1.00 97.69 104 LEU A O 1
ATOM 840 N N . THR A 1 105 ? -6.279 2.737 1.076 1.00 96.81 105 THR A N 1
ATOM 841 C CA . THR A 1 105 ? -5.152 2.360 0.208 1.00 96.81 105 THR A CA 1
ATOM 842 C C . THR A 1 105 ? -3.879 2.171 1.022 1.00 96.81 105 THR A C 1
ATOM 844 O O . THR A 1 105 ? -3.483 3.088 1.740 1.00 96.81 105 THR A O 1
ATOM 847 N N . ILE A 1 106 ? -3.199 1.037 0.854 1.00 95.25 106 ILE A N 1
ATOM 848 C CA . ILE A 1 106 ? -1.959 0.729 1.581 1.00 95.25 106 ILE A CA 1
ATOM 849 C C . ILE A 1 106 ? -0.722 0.717 0.678 1.00 95.25 106 ILE A C 1
ATOM 851 O O . ILE A 1 106 ? 0.391 0.915 1.161 1.00 95.25 106 ILE A O 1
ATOM 855 N N . ASN A 1 107 ? -0.902 0.517 -0.633 1.00 94.38 107 ASN A N 1
ATOM 856 C CA . ASN A 1 107 ? 0.185 0.579 -1.606 1.00 94.38 107 ASN A CA 1
ATOM 857 C C . ASN A 1 107 ? -0.327 0.975 -2.998 1.00 94.38 107 ASN A C 1
ATOM 859 O O . ASN A 1 107 ? -1.476 0.712 -3.356 1.00 94.38 107 ASN A O 1
ATOM 863 N N . SER A 1 108 ? 0.517 1.631 -3.794 1.00 92.88 108 SER A N 1
ATOM 864 C CA . SER A 1 108 ? 0.170 2.024 -5.161 1.00 92.88 108 SER A CA 1
ATOM 865 C C . SER A 1 108 ? 1.403 2.298 -6.019 1.00 92.88 108 SER A C 1
ATOM 867 O O . SER A 1 108 ? 2.500 2.561 -5.518 1.00 92.88 108 SER A O 1
ATOM 869 N N . GLN A 1 109 ? 1.202 2.245 -7.333 1.00 91.44 109 GLN A N 1
ATOM 870 C CA . GLN A 1 109 ? 2.190 2.636 -8.333 1.00 91.44 109 GLN A CA 1
ATOM 871 C C . GLN A 1 109 ? 1.471 3.155 -9.586 1.00 91.44 109 GLN A C 1
ATOM 873 O O . GLN A 1 109 ? 0.492 2.533 -10.020 1.00 91.44 109 GLN A O 1
ATOM 878 N N . PRO A 1 110 ? 1.917 4.273 -10.183 1.00 92.12 110 PRO A N 1
ATOM 879 C CA . PRO A 1 110 ? 1.350 4.763 -11.432 1.00 92.12 110 PRO A CA 1
ATOM 880 C C . PRO A 1 110 ? 1.791 3.918 -12.635 1.00 92.12 110 PRO A C 1
ATOM 882 O O . PRO A 1 110 ? 2.722 3.121 -12.570 1.00 92.12 110 PRO A O 1
ATOM 885 N N . ALA A 1 111 ? 1.117 4.104 -13.769 1.00 91.75 111 ALA A N 1
ATOM 886 C CA . ALA A 1 111 ? 1.604 3.564 -15.031 1.00 91.75 111 ALA A CA 1
ATOM 887 C C . ALA A 1 111 ? 2.726 4.460 -15.573 1.00 91.75 111 ALA A C 1
ATOM 889 O O . ALA A 1 111 ? 2.572 5.680 -15.642 1.00 91.75 111 ALA A O 1
ATOM 890 N N . VAL A 1 112 ? 3.826 3.847 -16.005 1.00 92.81 112 VAL A N 1
ATOM 891 C CA . VAL A 1 112 ? 4.973 4.527 -16.619 1.00 92.81 112 VAL A CA 1
ATOM 892 C C . VAL A 1 112 ? 5.264 3.846 -17.945 1.00 92.81 112 VAL A C 1
ATOM 894 O O . VAL A 1 112 ? 5.395 2.625 -18.007 1.00 92.81 112 VAL A O 1
ATOM 897 N N . ASN A 1 113 ? 5.359 4.633 -19.013 1.00 94.06 113 ASN A N 1
ATOM 898 C CA . ASN A 1 113 ? 5.531 4.118 -20.365 1.00 94.06 113 ASN A CA 1
ATOM 899 C C . ASN A 1 113 ? 6.814 4.666 -20.999 1.00 94.06 113 ASN A C 1
ATOM 901 O O . ASN A 1 113 ? 6.806 5.756 -21.566 1.00 94.06 113 ASN A O 1
ATOM 905 N N . GLY A 1 114 ? 7.912 3.917 -20.880 1.00 95.50 114 GLY A N 1
ATOM 906 C CA . GLY A 1 114 ? 9.153 4.200 -21.599 1.00 95.50 114 GLY A CA 1
ATOM 907 C C . GLY A 1 114 ? 9.803 5.526 -21.215 1.00 95.50 114 GLY A C 1
ATOM 908 O O . GLY A 1 114 ? 10.276 6.260 -22.081 1.00 95.50 114 GLY A O 1
ATOM 909 N N . VAL A 1 115 ? 9.838 5.863 -19.925 1.00 96.94 115 VAL A N 1
ATOM 910 C CA . VAL A 1 115 ? 10.594 7.041 -19.468 1.00 96.94 115 VAL A CA 1
ATOM 911 C C . VAL A 1 115 ? 12.086 6.737 -19.464 1.00 96.94 115 VAL A C 1
ATOM 913 O O . VAL A 1 115 ? 12.487 5.586 -19.296 1.00 96.94 115 VAL A O 1
ATOM 916 N N . LYS A 1 116 ? 12.931 7.761 -19.616 1.00 98.06 116 LYS A N 1
ATOM 917 C CA . LYS A 1 116 ? 14.389 7.584 -19.538 1.00 98.06 116 LYS A CA 1
ATOM 918 C C . LYS A 1 116 ? 14.785 6.967 -18.194 1.00 98.06 116 LYS A C 1
ATOM 920 O O . LYS A 1 116 ? 14.272 7.378 -17.157 1.00 98.06 116 LYS A O 1
ATOM 925 N N . SER A 1 117 ? 15.771 6.073 -18.188 1.00 97.06 117 SER A N 1
ATOM 926 C CA . SER A 1 117 ? 16.316 5.496 -16.948 1.00 97.06 117 SER A CA 1
ATOM 927 C C . SER A 1 117 ? 16.923 6.532 -15.996 1.00 97.06 117 SER A C 1
ATOM 929 O O . SER A 1 117 ? 17.079 6.269 -14.813 1.00 97.06 117 SER A O 1
ATOM 931 N N . THR A 1 118 ? 17.216 7.735 -16.492 1.00 97.06 118 THR A N 1
ATOM 932 C CA . THR A 1 118 ? 17.679 8.888 -15.708 1.00 97.06 118 THR A CA 1
ATOM 933 C C . THR A 1 118 ? 16.547 9.827 -15.278 1.00 97.06 118 THR A C 1
ATOM 935 O O . THR A 1 118 ? 16.818 10.958 -14.880 1.00 97.06 118 THR A O 1
ATOM 938 N N . HIS A 1 119 ? 15.281 9.435 -15.439 1.00 96.75 119 HIS A N 1
ATOM 939 C CA . HIS A 1 119 ? 14.146 10.247 -15.009 1.00 96.75 119 HIS A CA 1
ATOM 940 C C . HIS A 1 119 ? 14.218 10.481 -13.484 1.00 96.75 119 HIS A C 1
ATOM 942 O O . HIS A 1 119 ? 14.410 9.520 -12.747 1.00 96.75 119 HIS A O 1
ATOM 948 N N . PRO A 1 120 ? 14.028 11.713 -12.977 1.00 94.50 120 PRO A N 1
ATOM 949 C CA . PRO A 1 120 ? 14.306 12.041 -11.571 1.00 94.50 120 PRO A CA 1
ATOM 950 C C . PRO A 1 120 ? 13.412 11.314 -10.555 1.00 94.50 120 PRO A C 1
ATOM 952 O O . PRO A 1 120 ? 13.833 11.088 -9.429 1.00 94.50 120 PRO A O 1
ATOM 955 N N . VAL A 1 121 ? 12.182 10.969 -10.948 1.00 92.94 121 VAL A N 1
ATOM 956 C CA . VAL A 1 121 ? 11.215 10.255 -10.088 1.00 92.94 121 VAL A CA 1
ATOM 957 C C . VAL A 1 121 ? 11.212 8.746 -10.357 1.00 92.94 121 VAL A C 1
ATOM 959 O O . VAL A 1 121 ? 11.461 7.955 -9.459 1.00 92.94 121 VAL A O 1
ATOM 962 N N . TYR A 1 122 ? 10.941 8.342 -11.601 1.00 94.00 122 TYR A N 1
ATOM 963 C CA . TYR A 1 122 ? 10.756 6.934 -11.981 1.00 94.00 122 TYR A CA 1
ATOM 964 C C . TYR A 1 122 ? 12.016 6.231 -12.515 1.00 94.00 122 TYR A C 1
ATOM 966 O O . TYR A 1 122 ? 11.961 5.050 -12.849 1.00 94.00 122 TYR A O 1
ATOM 974 N N . GLY A 1 123 ? 13.125 6.948 -12.697 1.00 93.75 123 GLY A N 1
ATOM 975 C CA . GLY A 1 123 ? 14.327 6.410 -13.327 1.00 93.75 123 GLY A CA 1
ATOM 976 C C . GLY A 1 123 ? 15.126 5.517 -12.383 1.00 93.75 123 GLY A C 1
ATOM 977 O O . GLY A 1 123 ? 15.339 5.854 -11.223 1.00 93.75 123 GLY A O 1
ATOM 978 N N . TRP A 1 124 ? 15.595 4.381 -12.895 1.00 95.06 124 TRP A N 1
ATOM 979 C CA . TRP A 1 124 ? 16.503 3.475 -12.197 1.00 95.06 124 TRP A CA 1
ATOM 980 C C . TRP A 1 124 ? 17.335 2.661 -13.198 1.00 95.06 124 TRP A C 1
ATOM 982 O O . TRP A 1 124 ? 17.012 2.578 -14.389 1.00 95.06 124 TRP A O 1
ATOM 992 N N . GLY A 1 125 ? 18.404 2.034 -12.704 1.00 93.62 125 GLY A N 1
ATOM 993 C CA . GLY A 1 125 ? 19.307 1.188 -13.490 1.00 93.62 125 GLY A CA 1
ATOM 994 C C . GLY A 1 125 ? 20.321 1.966 -14.348 1.00 93.62 125 GLY A C 1
ATOM 995 O O . GLY A 1 125 ? 20.544 3.159 -14.129 1.00 93.62 125 GLY A O 1
ATOM 996 N N . PRO A 1 126 ? 20.991 1.295 -15.306 1.00 93.44 126 PRO A N 1
ATOM 997 C CA . PRO A 1 126 ? 21.988 1.921 -16.177 1.00 93.44 126 PRO A CA 1
ATOM 998 C C . PRO A 1 126 ? 21.457 3.116 -16.980 1.00 93.44 126 PRO A C 1
ATOM 1000 O O . PRO A 1 126 ? 20.288 3.164 -17.368 1.00 93.44 126 PRO A O 1
ATOM 1003 N N . LYS A 1 127 ? 22.336 4.076 -17.294 1.00 94.50 127 LYS A N 1
ATOM 1004 C CA . LYS A 1 127 ? 22.005 5.217 -18.168 1.00 94.50 127 LYS A CA 1
ATOM 1005 C C . LYS A 1 127 ? 21.633 4.749 -19.583 1.00 94.50 127 LYS A C 1
ATOM 1007 O O . LYS A 1 127 ? 22.009 3.658 -20.001 1.00 94.50 127 LYS A O 1
ATOM 1012 N N . ASN A 1 128 ? 20.935 5.612 -20.324 1.00 95.56 128 ASN A N 1
ATOM 1013 C CA . ASN A 1 128 ? 20.493 5.388 -21.711 1.00 95.56 128 ASN A CA 1
ATOM 1014 C C . ASN A 1 128 ? 19.487 4.237 -21.896 1.00 95.56 128 ASN A C 1
ATOM 1016 O O . ASN A 1 128 ? 19.336 3.732 -23.005 1.00 95.56 128 ASN A O 1
ATOM 1020 N N . GLY A 1 129 ? 18.804 3.828 -20.827 1.00 97.06 129 GLY A N 1
ATOM 1021 C CA . GLY A 1 129 ? 17.718 2.852 -20.882 1.00 97.06 129 GLY A CA 1
ATOM 1022 C C . GLY A 1 129 ? 16.336 3.490 -20.788 1.00 97.06 129 GLY A C 1
ATOM 1023 O O . GLY A 1 129 ? 16.195 4.713 -20.674 1.00 97.06 129 GLY A O 1
ATOM 1024 N N . TYR A 1 130 ? 15.326 2.625 -20.772 1.00 97.69 130 TYR A N 1
ATOM 1025 C CA . TYR A 1 130 ? 13.921 2.981 -20.614 1.00 97.69 130 TYR A CA 1
ATOM 1026 C C . TYR A 1 130 ? 13.268 2.154 -19.511 1.00 97.69 130 TYR A C 1
ATOM 1028 O O . TYR A 1 130 ? 13.483 0.945 -19.435 1.00 97.69 130 TYR A O 1
ATOM 1036 N N . VAL A 1 131 ? 12.458 2.807 -18.682 1.00 96.94 131 VAL A N 1
ATOM 1037 C CA . VAL A 1 131 ? 11.732 2.204 -17.561 1.00 96.94 131 VAL A CA 1
ATOM 1038 C C . VAL A 1 131 ? 10.237 2.194 -17.847 1.00 96.94 131 VAL A C 1
ATOM 1040 O O . VAL A 1 131 ? 9.681 3.152 -18.392 1.00 96.94 131 VAL A O 1
ATOM 1043 N N . TYR A 1 132 ? 9.592 1.109 -17.435 1.00 95.56 132 TYR A N 1
ATOM 1044 C CA . TYR A 1 132 ? 8.167 0.876 -17.577 1.00 95.56 132 TYR A CA 1
ATOM 1045 C C . TYR A 1 132 ? 7.568 0.393 -16.259 1.00 95.56 132 TYR A C 1
ATOM 1047 O O . TYR A 1 132 ? 8.207 -0.332 -15.492 1.00 95.56 132 TYR A O 1
ATOM 1055 N N . GLN A 1 133 ? 6.317 0.774 -16.024 1.00 93.50 133 GLN A N 1
ATOM 1056 C CA . GLN A 1 133 ? 5.523 0.354 -14.879 1.00 93.50 133 GLN A CA 1
ATOM 1057 C C . GLN A 1 133 ? 4.086 0.085 -15.326 1.00 93.50 133 GLN A C 1
ATOM 1059 O O . GLN A 1 133 ? 3.460 0.925 -15.976 1.00 93.50 133 GLN A O 1
ATOM 1064 N N . LYS A 1 134 ? 3.531 -1.062 -14.932 1.00 90.56 134 LYS A N 1
ATOM 1065 C CA . LYS A 1 134 ? 2.080 -1.244 -14.867 1.00 90.56 134 LYS A CA 1
ATOM 1066 C C . LYS A 1 134 ? 1.575 -0.507 -13.635 1.00 90.56 134 LYS A C 1
ATOM 1068 O O . LYS A 1 134 ? 2.197 -0.564 -12.574 1.00 90.56 134 LYS A O 1
ATOM 1073 N N . SER A 1 135 ? 0.425 0.139 -13.770 1.00 89.94 135 SER A N 1
ATOM 1074 C CA . SER A 1 135 ? -0.279 0.650 -12.607 1.00 89.94 135 SER A CA 1
ATOM 1075 C C . SER A 1 135 ? -0.811 -0.508 -11.767 1.00 89.94 135 SER A C 1
ATOM 1077 O O . SER A 1 135 ? -1.336 -1.493 -12.298 1.00 89.94 135 SER A O 1
ATOM 1079 N N . TYR A 1 136 ? -0.713 -0.377 -10.450 1.00 89.00 136 TYR A N 1
ATOM 1080 C CA . TYR A 1 136 ? -1.400 -1.264 -9.520 1.00 89.00 136 TYR A CA 1
ATOM 1081 C C . TYR A 1 136 ? -1.874 -0.486 -8.296 1.00 89.00 136 TYR A C 1
ATOM 1083 O O . TYR A 1 136 ? -1.350 0.587 -7.975 1.00 89.00 136 TYR A O 1
ATOM 1091 N N . LEU A 1 137 ? -2.878 -1.039 -7.625 1.00 93.50 137 LEU A N 1
ATOM 1092 C CA . LEU A 1 137 ? -3.434 -0.502 -6.392 1.00 93.50 137 LEU A CA 1
ATOM 1093 C C . LEU A 1 137 ? -3.617 -1.629 -5.381 1.00 93.50 137 LEU A C 1
ATOM 1095 O O . LEU A 1 137 ? -4.089 -2.705 -5.736 1.00 93.50 137 LEU A O 1
ATOM 1099 N N . GLU A 1 138 ? -3.277 -1.359 -4.128 1.00 95.62 138 GLU A N 1
ATOM 1100 C CA . GLU A 1 138 ? -3.513 -2.256 -3.006 1.00 95.62 138 GLU A CA 1
ATOM 1101 C C . GLU A 1 138 ? -4.255 -1.524 -1.893 1.00 95.62 138 GLU A C 1
ATOM 1103 O O . GLU A 1 138 ? -3.885 -0.409 -1.507 1.00 95.62 138 GLU A O 1
ATOM 1108 N N . LEU A 1 139 ? -5.336 -2.127 -1.410 1.00 96.75 139 LEU A N 1
ATOM 1109 C CA . LEU A 1 139 ? -6.266 -1.482 -0.500 1.00 96.75 139 LEU A CA 1
ATOM 1110 C C . LEU A 1 139 ? -7.018 -2.495 0.361 1.00 96.75 139 LEU A C 1
ATOM 1112 O O . LEU A 1 139 ? -7.230 -3.635 -0.046 1.00 96.75 139 LEU A O 1
ATOM 1116 N N . LEU A 1 140 ? -7.471 -2.045 1.524 1.00 98.31 140 LEU A N 1
ATOM 1117 C CA . LEU A 1 140 ? -8.457 -2.754 2.325 1.00 98.31 140 LEU A CA 1
ATOM 1118 C C . LEU A 1 140 ? -9.858 -2.359 1.850 1.00 98.31 140 LEU A C 1
ATOM 1120 O O . LEU A 1 140 ? -10.158 -1.171 1.672 1.00 98.31 140 LEU A O 1
ATOM 1124 N N . VAL A 1 141 ? -10.708 -3.361 1.643 1.00 97.44 141 VAL A N 1
ATOM 1125 C CA . VAL A 1 141 ? -12.065 -3.207 1.111 1.00 97.44 141 VAL A CA 1
ATOM 1126 C C . VAL A 1 141 ? -13.059 -3.882 2.047 1.00 97.44 141 VAL A C 1
ATOM 1128 O O . VAL A 1 141 ? -12.872 -5.056 2.380 1.00 97.44 141 VAL A O 1
ATOM 1131 N N . PRO A 1 142 ? -14.137 -3.190 2.444 1.00 96.44 142 PRO A N 1
ATOM 1132 C CA . PRO A 1 142 ? -15.135 -3.792 3.304 1.00 96.44 142 PRO A CA 1
ATOM 1133 C C . PRO A 1 142 ? -15.936 -4.875 2.557 1.00 96.44 142 PRO A C 1
ATOM 1135 O O . PRO A 1 142 ? -16.165 -4.760 1.341 1.00 96.44 142 PRO A O 1
ATOM 1138 N N . PRO A 1 143 ? -16.386 -5.929 3.258 1.00 95.75 143 PRO A N 1
ATOM 1139 C CA . PRO A 1 143 ? -17.018 -7.093 2.639 1.00 95.75 143 PRO A CA 1
ATOM 1140 C C . PRO A 1 143 ? -18.277 -6.734 1.839 1.00 95.75 143 PRO A C 1
ATOM 1142 O O . PRO A 1 143 ? -18.510 -7.305 0.773 1.00 95.75 143 PRO A O 1
ATOM 1145 N N . GLU A 1 144 ? -19.055 -5.738 2.276 1.00 94.75 144 GLU A N 1
ATOM 1146 C CA . GLU A 1 144 ? -20.272 -5.301 1.586 1.00 94.75 144 GLU A CA 1
ATOM 1147 C C . GLU A 1 144 ? -20.013 -4.614 0.235 1.00 94.75 144 GLU A C 1
ATOM 1149 O O . GLU A 1 144 ? -20.921 -4.512 -0.590 1.00 94.75 144 GLU A O 1
ATOM 1154 N N . GLN A 1 145 ? -18.780 -4.167 -0.025 1.00 93.62 145 GLN A N 1
ATOM 1155 C CA . GLN A 1 145 ? -18.391 -3.522 -1.286 1.00 93.62 145 GLN A CA 1
ATOM 1156 C C . GLN A 1 145 ? -17.591 -4.453 -2.203 1.00 93.62 145 GLN A C 1
ATOM 1158 O O . GLN A 1 145 ? -17.434 -4.154 -3.391 1.00 93.62 145 GLN A O 1
ATOM 1163 N N . LEU A 1 146 ? -17.115 -5.591 -1.685 1.00 94.81 146 LEU A N 1
ATOM 1164 C CA . LEU A 1 146 ? -16.247 -6.505 -2.420 1.00 94.81 146 LEU A CA 1
ATOM 1165 C C . LEU A 1 146 ? -16.926 -7.064 -3.676 1.00 94.81 146 LEU A C 1
ATOM 1167 O O . LEU A 1 146 ? -16.327 -7.044 -4.747 1.00 94.81 146 LEU A O 1
ATOM 1171 N N . THR A 1 147 ? -18.173 -7.532 -3.573 1.00 94.31 147 THR A N 1
ATOM 1172 C CA . THR A 1 147 ? -18.884 -8.152 -4.707 1.00 94.31 147 THR A CA 1
ATOM 1173 C C . THR A 1 147 ? -19.046 -7.188 -5.882 1.00 94.31 147 THR A C 1
ATOM 1175 O O . THR A 1 147 ? -18.787 -7.557 -7.027 1.00 94.31 147 THR A O 1
ATOM 1178 N N . GLU A 1 148 ? -19.428 -5.937 -5.612 1.00 92.81 148 GLU A N 1
ATOM 1179 C CA . GLU A 1 148 ? -19.569 -4.911 -6.653 1.00 92.81 148 GLU A CA 1
ATOM 1180 C C . GLU A 1 148 ? -18.207 -4.530 -7.252 1.00 92.81 148 GLU A C 1
ATOM 1182 O O . GLU A 1 148 ? -18.097 -4.336 -8.465 1.00 92.81 148 GLU A O 1
ATOM 1187 N N . LEU A 1 149 ? -17.157 -4.449 -6.425 1.00 92.88 149 LEU A N 1
ATOM 1188 C CA . LEU A 1 149 ? -15.792 -4.205 -6.890 1.00 92.88 149 LEU A CA 1
ATOM 1189 C C . LEU A 1 149 ? -15.329 -5.312 -7.848 1.00 92.88 149 LEU A C 1
ATOM 1191 O O . LEU A 1 149 ? -14.931 -5.007 -8.972 1.00 92.88 149 LEU A O 1
ATOM 1195 N N . VAL A 1 150 ? -15.434 -6.577 -7.431 1.00 93.94 150 VAL A N 1
ATOM 1196 C CA . VAL A 1 150 ? -15.049 -7.746 -8.237 1.00 93.94 150 VAL A CA 1
ATOM 1197 C C . VAL A 1 150 ? -15.839 -7.801 -9.540 1.00 93.94 150 VAL A C 1
ATOM 1199 O O . VAL A 1 150 ? -15.236 -7.860 -10.606 1.00 93.94 150 VAL A O 1
ATOM 1202 N N . THR A 1 151 ? -17.166 -7.655 -9.481 1.00 93.50 151 THR A N 1
ATOM 1203 C CA . THR A 1 151 ? -18.030 -7.691 -10.675 1.00 93.50 151 THR A CA 1
ATOM 1204 C C . THR A 1 151 ? -17.590 -6.675 -11.729 1.00 93.50 151 THR A C 1
ATOM 1206 O O . THR A 1 151 ? -17.642 -6.930 -12.931 1.00 93.50 151 THR A O 1
ATOM 1209 N N . ARG A 1 152 ? -17.157 -5.484 -11.306 1.00 91.00 152 ARG A N 1
ATOM 1210 C CA . ARG A 1 152 ? -16.669 -4.464 -12.238 1.00 91.00 152 ARG A CA 1
ATOM 1211 C C . ARG A 1 152 ? -15.283 -4.770 -12.779 1.00 91.00 152 ARG A C 1
ATOM 1213 O O . ARG A 1 152 ? -15.035 -4.457 -13.940 1.00 91.00 152 ARG A O 1
ATOM 1220 N N . ILE A 1 153 ? -14.400 -5.337 -11.957 1.00 91.19 153 ILE A N 1
ATOM 1221 C CA . ILE A 1 153 ? -13.074 -5.779 -12.397 1.00 91.19 153 ILE A CA 1
ATOM 1222 C C . ILE A 1 153 ? -13.233 -6.847 -13.480 1.00 91.19 153 ILE A C 1
ATOM 1224 O O . ILE A 1 153 ? -12.677 -6.693 -14.558 1.00 91.19 153 ILE A O 1
ATOM 1228 N N . GLU A 1 154 ? -14.071 -7.856 -13.245 1.00 91.69 154 GLU A N 1
ATOM 1229 C CA . GLU A 1 154 ? -14.295 -8.978 -14.168 1.00 91.69 154 GLU A CA 1
ATOM 1230 C C . GLU A 1 154 ? -14.950 -8.569 -15.495 1.00 91.69 154 GLU A C 1
ATOM 1232 O O . GLU A 1 154 ? -14.762 -9.230 -16.513 1.00 91.69 154 GLU A O 1
ATOM 1237 N N . ARG A 1 155 ? -15.678 -7.446 -15.528 1.00 92.19 155 ARG A N 1
ATOM 1238 C CA . ARG A 1 155 ? -16.198 -6.862 -16.779 1.00 92.19 155 ARG A CA 1
ATOM 1239 C C . ARG A 1 155 ? -15.111 -6.254 -17.662 1.00 92.19 155 ARG A C 1
ATOM 1241 O O . ARG A 1 155 ? -15.388 -5.950 -18.821 1.00 92.19 155 ARG A O 1
ATOM 1248 N N . ASN A 1 156 ? -13.915 -6.027 -17.127 1.00 88.25 156 ASN A N 1
ATOM 1249 C CA . ASN A 1 156 ? -12.788 -5.511 -17.881 1.00 88.25 156 ASN A CA 1
ATOM 1250 C C . ASN A 1 156 ? -11.723 -6.611 -18.043 1.00 88.25 156 ASN A C 1
ATOM 1252 O O . ASN A 1 156 ? -11.007 -6.898 -17.084 1.00 88.25 156 ASN A O 1
ATOM 1256 N N . PRO A 1 157 ? -11.561 -7.189 -19.248 1.00 87.69 157 PRO A N 1
ATOM 1257 C CA . PRO A 1 157 ? -10.619 -8.286 -19.475 1.00 87.69 157 PRO A CA 1
ATOM 1258 C C . PRO A 1 157 ? -9.151 -7.880 -19.281 1.00 87.69 157 PRO A C 1
ATOM 1260 O O . PRO A 1 157 ? -8.285 -8.743 -19.163 1.00 87.69 157 PRO A O 1
ATOM 1263 N N . ASP A 1 158 ? -8.849 -6.580 -19.237 1.00 85.12 158 ASP A N 1
ATOM 1264 C CA . ASP A 1 158 ? -7.507 -6.089 -18.941 1.00 85.12 158 ASP A CA 1
ATOM 1265 C C . ASP A 1 158 ? -7.184 -6.036 -17.446 1.00 85.12 158 ASP A C 1
ATOM 1267 O O . AS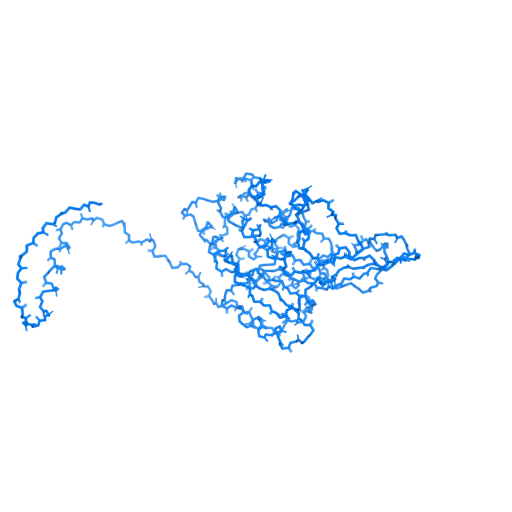P A 1 158 ? -6.018 -5.846 -17.101 1.00 85.12 158 ASP A O 1
ATOM 1271 N N . LEU A 1 159 ? -8.165 -6.170 -16.552 1.00 88.12 159 LEU A N 1
ATOM 1272 C CA . LEU A 1 159 ? -7.935 -6.067 -15.115 1.00 88.12 159 LEU A CA 1
ATOM 1273 C C . LEU A 1 159 ? -7.766 -7.439 -14.471 1.00 88.12 159 LEU A C 1
ATOM 1275 O O . LEU A 1 159 ? -8.527 -8.374 -14.711 1.00 88.12 159 LEU A O 1
ATOM 1279 N N . SER A 1 160 ? -6.792 -7.515 -13.570 1.00 90.50 160 SER A N 1
ATOM 1280 C CA . SER A 1 160 ? -6.568 -8.677 -12.719 1.00 90.50 160 SER A CA 1
ATOM 1281 C C . SER A 1 160 ? -6.657 -8.273 -11.254 1.00 90.50 160 SER A C 1
ATOM 1283 O O . SER A 1 160 ? -6.260 -7.159 -10.901 1.00 90.50 160 SER A O 1
ATOM 1285 N N . TYR A 1 161 ? -7.122 -9.160 -10.382 1.00 93.69 161 TYR A N 1
ATOM 1286 C CA . TYR A 1 161 ? -7.147 -8.898 -8.947 1.00 93.69 161 TYR A CA 1
ATOM 1287 C C . TYR A 1 161 ? -6.795 -10.123 -8.114 1.00 93.69 161 TYR A C 1
ATOM 1289 O O . TYR A 1 161 ? -6.955 -11.254 -8.560 1.00 93.69 161 TYR A O 1
ATOM 1297 N N . HIS A 1 162 ? -6.358 -9.863 -6.886 1.00 95.00 162 HIS A N 1
ATOM 1298 C CA . HIS A 1 162 ? -6.336 -10.813 -5.782 1.00 95.00 162 HIS A CA 1
ATOM 1299 C C . HIS A 1 162 ? -7.068 -10.165 -4.608 1.00 95.00 162 HIS A C 1
ATOM 1301 O O . HIS A 1 162 ? -6.757 -9.031 -4.256 1.00 95.00 162 HIS A O 1
ATOM 1307 N N . ALA A 1 163 ? -8.030 -10.855 -4.008 1.00 97.19 163 ALA A N 1
ATOM 1308 C CA . ALA A 1 163 ? -8.734 -10.411 -2.812 1.00 97.19 163 ALA A CA 1
ATOM 1309 C C . ALA A 1 163 ? -8.688 -11.521 -1.766 1.00 97.19 163 ALA A C 1
ATOM 1311 O O . ALA A 1 163 ? -9.170 -12.619 -2.032 1.00 97.19 163 ALA A O 1
ATOM 1312 N N . VAL A 1 164 ? -8.117 -11.244 -0.599 1.00 98.06 164 VAL A N 1
ATOM 1313 C CA . VAL A 1 164 ? -7.954 -12.234 0.469 1.00 98.06 164 VAL A CA 1
ATOM 1314 C C . VAL A 1 164 ? -8.375 -11.653 1.813 1.00 98.06 164 VAL A C 1
ATOM 1316 O O . VAL A 1 164 ? -8.077 -10.497 2.111 1.00 98.06 164 VAL A O 1
ATOM 1319 N N . ASP A 1 165 ? -9.099 -12.432 2.609 1.00 97.69 165 ASP A N 1
ATOM 1320 C CA . ASP A 1 165 ? -9.402 -12.078 3.998 1.00 97.69 165 ASP A CA 1
ATOM 1321 C C . ASP A 1 165 ? -8.275 -12.526 4.949 1.00 97.69 165 ASP A C 1
ATOM 1323 O O . ASP A 1 165 ? -7.309 -13.193 4.557 1.00 97.69 165 ASP A O 1
ATOM 1327 N N . LYS A 1 166 ? -8.401 -12.177 6.231 1.00 96.88 166 LYS A N 1
ATOM 1328 C CA . LYS A 1 166 ? -7.448 -12.581 7.272 1.00 96.88 166 LYS A CA 1
ATOM 1329 C C . LYS A 1 166 ? -7.300 -14.104 7.368 1.00 96.88 166 LYS A C 1
ATOM 1331 O O . LYS A 1 166 ? -6.190 -14.604 7.554 1.00 96.88 166 LYS A O 1
ATOM 1336 N N . HIS A 1 167 ? -8.386 -14.844 7.152 1.00 96.00 167 HIS A N 1
ATOM 1337 C CA . HIS A 1 167 ? -8.433 -16.306 7.224 1.00 96.00 167 HIS A CA 1
ATOM 1338 C C . HIS A 1 167 ? -7.809 -17.013 6.010 1.00 96.00 167 HIS A C 1
ATOM 1340 O O . HIS A 1 167 ? -7.554 -18.212 6.071 1.00 96.00 167 HIS A O 1
ATOM 1346 N N . GLY A 1 168 ? -7.503 -16.283 4.934 1.00 94.50 168 GLY A N 1
ATOM 1347 C CA . GLY A 1 168 ? -6.898 -16.825 3.718 1.00 94.50 168 GLY A CA 1
ATOM 1348 C C . GLY A 1 168 ? -7.891 -17.219 2.628 1.00 94.50 168 GLY A C 1
ATOM 1349 O O . GLY A 1 168 ? -7.486 -17.840 1.646 1.00 94.50 168 GLY A O 1
ATOM 1350 N N . THR A 1 169 ? -9.162 -16.830 2.740 1.00 95.75 169 THR A N 1
ATOM 1351 C CA . THR A 1 169 ? -10.156 -17.023 1.680 1.00 95.75 169 THR A CA 1
ATOM 1352 C C . THR A 1 169 ? -9.812 -16.138 0.485 1.00 95.75 169 THR A C 1
ATOM 1354 O O . THR A 1 169 ? -10.099 -14.939 0.473 1.00 95.75 169 THR A O 1
ATOM 1357 N N . LEU A 1 170 ? -9.192 -16.728 -0.536 1.00 95.88 170 LEU A N 1
ATOM 1358 C CA . LEU A 1 170 ? -8.76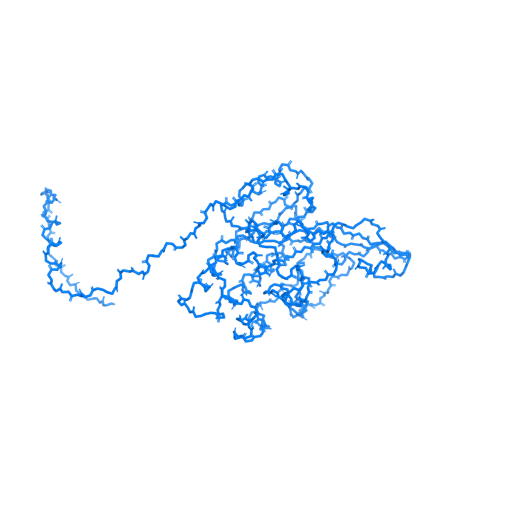3 -16.028 -1.743 1.00 95.88 170 LEU A CA 1
ATOM 1359 C C . LEU A 1 170 ? -9.857 -16.027 -2.822 1.00 95.88 170 LEU A C 1
ATOM 1361 O O . LEU A 1 170 ? -10.422 -17.063 -3.165 1.00 95.88 170 LEU A O 1
ATOM 1365 N N . LYS A 1 171 ? -10.088 -14.860 -3.426 1.00 95.62 171 LYS A N 1
ATOM 1366 C CA . LYS A 1 171 ? -10.813 -14.672 -4.690 1.00 95.62 171 LYS A CA 1
ATOM 1367 C C . LYS A 1 171 ? -9.880 -13.995 -5.691 1.00 95.62 171 LYS A C 1
ATOM 1369 O O . LYS A 1 171 ? -9.259 -12.988 -5.360 1.00 95.62 171 LYS A O 1
ATOM 1374 N N . THR A 1 172 ? -9.772 -14.525 -6.903 1.00 94.31 172 THR A N 1
ATOM 1375 C CA . THR A 1 172 ? -8.859 -14.005 -7.932 1.00 94.31 172 THR A CA 1
ATOM 1376 C C . THR A 1 172 ? -9.338 -14.401 -9.326 1.00 94.31 172 THR A C 1
ATOM 1378 O O . THR A 1 172 ? -9.909 -15.476 -9.497 1.00 94.31 172 THR A O 1
ATOM 1381 N N . ASN A 1 173 ? -9.081 -13.544 -10.315 1.00 92.38 173 ASN A N 1
ATOM 1382 C CA . ASN A 1 173 ? -9.175 -13.864 -11.746 1.00 92.38 173 ASN A CA 1
ATOM 1383 C C . ASN A 1 173 ? -7.786 -13.913 -12.418 1.00 92.38 173 ASN A C 1
ATOM 1385 O O . ASN A 1 173 ? -7.687 -13.978 -13.642 1.00 92.38 173 ASN A O 1
ATOM 1389 N N . SER A 1 174 ? -6.713 -13.810 -11.628 1.00 84.75 174 SER A N 1
ATOM 1390 C CA . SER A 1 174 ? -5.341 -13.814 -12.127 1.00 84.75 174 SER A CA 1
ATOM 1391 C C . SER A 1 174 ? -4.917 -15.237 -12.487 1.00 84.75 174 SER A C 1
ATOM 1393 O O . SER A 1 174 ? -5.208 -16.178 -11.752 1.00 84.75 174 SER A O 1
ATOM 1395 N N . HIS A 1 175 ? -4.207 -15.389 -13.604 1.00 79.44 175 HIS A N 1
ATOM 1396 C CA . HIS A 1 175 ? -3.588 -16.660 -13.974 1.00 79.44 175 HIS A CA 1
ATOM 1397 C C . HIS A 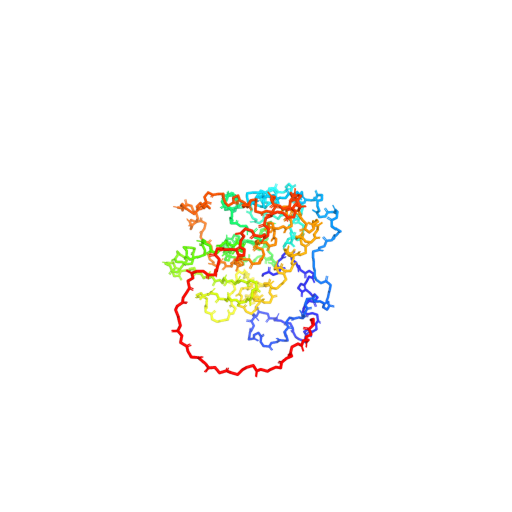1 175 ? -2.458 -17.032 -13.007 1.00 79.44 175 HIS A C 1
ATOM 1399 O O . HIS A 1 175 ? -1.856 -16.155 -12.382 1.00 79.44 175 HIS A O 1
ATOM 1405 N N . GLU A 1 176 ? -2.152 -18.326 -12.919 1.00 74.94 176 GLU A N 1
ATOM 1406 C CA . GLU A 1 176 ? -1.012 -18.812 -12.146 1.00 74.94 176 GLU A CA 1
ATOM 1407 C C . GLU A 1 176 ? 0.312 -18.267 -12.708 1.00 74.94 176 GLU A C 1
ATOM 1409 O O . GLU A 1 176 ? 0.517 -18.204 -13.924 1.00 74.94 176 GLU A O 1
ATOM 1414 N N . GLY A 1 177 ? 1.212 -17.877 -11.803 1.00 76.12 177 GLY A N 1
ATOM 1415 C CA . GLY A 1 177 ? 2.555 -17.392 -12.115 1.00 76.12 177 GLY A CA 1
ATOM 1416 C C . GLY A 1 177 ? 2.775 -15.886 -11.898 1.00 76.12 177 GLY A C 1
ATOM 1417 O O . GLY A 1 177 ? 1.839 -15.115 -11.662 1.00 76.12 177 GLY A O 1
ATOM 1418 N N . PRO A 1 178 ? 4.042 -15.438 -11.952 1.00 79.50 178 PRO A N 1
ATOM 1419 C CA . PRO A 1 178 ? 4.408 -14.065 -11.642 1.00 79.50 178 PRO A CA 1
ATOM 1420 C C . PRO A 1 178 ? 4.097 -13.103 -12.793 1.00 79.50 178 PRO A C 1
ATOM 1422 O O . PRO A 1 178 ? 4.505 -13.291 -13.939 1.00 79.50 178 PRO A O 1
ATOM 1425 N N . ASN A 1 179 ? 3.439 -11.991 -12.471 1.00 83.81 179 ASN A N 1
ATOM 1426 C CA . ASN A 1 179 ? 3.166 -10.903 -13.402 1.00 83.81 179 ASN A CA 1
ATOM 1427 C C . ASN A 1 179 ? 4.151 -9.750 -13.172 1.00 83.81 179 ASN A C 1
ATOM 1429 O O . ASN A 1 179 ? 4.086 -9.070 -12.148 1.00 83.81 179 ASN A O 1
ATOM 1433 N N . ALA A 1 180 ? 5.047 -9.492 -14.128 1.00 85.94 180 ALA A N 1
ATOM 1434 C CA . ALA A 1 180 ? 5.960 -8.351 -14.059 1.00 85.94 180 ALA A CA 1
ATOM 1435 C C . ALA A 1 180 ? 5.190 -7.022 -14.113 1.00 85.94 180 ALA A C 1
ATOM 1437 O O . ALA A 1 180 ? 4.421 -6.770 -15.051 1.00 85.94 180 ALA A O 1
ATOM 1438 N N . VAL A 1 181 ? 5.418 -6.165 -13.115 1.00 87.69 181 VAL A N 1
ATOM 1439 C CA . VAL A 1 181 ? 4.775 -4.847 -12.983 1.00 87.69 181 VAL A CA 1
ATOM 1440 C C . VAL A 1 181 ? 5.747 -3.683 -13.115 1.00 87.69 181 VAL A C 1
ATOM 1442 O O . VAL A 1 181 ? 5.301 -2.584 -13.419 1.00 87.69 181 VAL A O 1
ATOM 1445 N N . THR A 1 182 ? 7.052 -3.912 -12.981 1.00 91.12 182 THR A N 1
ATOM 1446 C CA . THR A 1 182 ? 8.091 -2.910 -13.254 1.00 91.12 182 THR A CA 1
ATOM 1447 C C . THR A 1 182 ? 9.222 -3.580 -14.012 1.00 91.12 182 THR A C 1
ATOM 1449 O O . THR A 1 182 ? 9.687 -4.641 -13.593 1.00 91.12 182 THR A O 1
ATOM 1452 N N . TRP A 1 183 ? 9.662 -2.984 -15.121 1.00 95.31 183 TRP A N 1
ATOM 1453 C CA . TRP A 1 183 ? 10.796 -3.487 -15.897 1.00 95.31 183 TRP A CA 1
ATOM 1454 C C . TRP A 1 183 ? 11.582 -2.364 -16.571 1.00 95.31 183 TRP A C 1
ATOM 1456 O O . TRP A 1 183 ? 11.090 -1.249 -16.756 1.00 95.31 183 TRP A O 1
ATOM 1466 N N . GLY A 1 184 ? 12.829 -2.668 -16.916 1.00 96.19 184 GLY A N 1
ATOM 1467 C CA . GLY A 1 184 ? 13.756 -1.761 -17.573 1.00 96.19 184 GLY A CA 1
ATOM 1468 C C . GLY A 1 184 ? 14.449 -2.430 -18.754 1.00 96.19 184 GLY A C 1
ATOM 1469 O O . GLY A 1 184 ? 14.834 -3.599 -18.686 1.00 96.19 184 GLY A O 1
ATOM 1470 N N . VAL A 1 185 ? 14.605 -1.674 -19.838 1.00 96.88 185 VAL A N 1
ATOM 1471 C CA . VAL A 1 185 ? 15.332 -2.077 -21.048 1.00 96.88 185 VAL A CA 1
ATOM 1472 C C . VAL A 1 185 ? 16.571 -1.199 -21.164 1.00 96.88 185 VAL A C 1
ATOM 1474 O O . VAL A 1 185 ? 16.453 0.028 -21.197 1.00 96.88 185 VAL A O 1
ATOM 1477 N N . TYR A 1 186 ? 17.754 -1.810 -21.223 1.00 96.25 186 TYR A N 1
ATOM 1478 C CA . TYR A 1 186 ? 19.033 -1.098 -21.200 1.00 96.25 186 TYR A CA 1
ATOM 1479 C C . TYR A 1 186 ? 19.940 -1.544 -22.356 1.00 96.25 186 TYR A C 1
ATOM 1481 O O . TYR A 1 186 ? 19.929 -2.723 -22.709 1.00 96.25 186 TYR A O 1
ATOM 1489 N N . PRO A 1 187 ? 20.754 -0.643 -22.937 1.00 94.88 187 PRO A N 1
ATOM 1490 C CA . PRO A 1 187 ? 21.686 -1.007 -24.000 1.00 94.88 187 PRO A CA 1
ATOM 1491 C C . PRO A 1 187 ? 22.664 -2.102 -23.560 1.00 94.88 187 PRO A C 1
ATOM 1493 O O . PRO A 1 187 ? 23.282 -1.995 -22.500 1.00 94.88 187 PRO A O 1
ATOM 1496 N N . GLY A 1 188 ? 22.811 -3.142 -24.385 1.00 91.69 188 GLY A N 1
ATOM 1497 C CA . GLY A 1 188 ? 23.749 -4.241 -24.137 1.00 91.69 188 GLY A CA 1
ATOM 1498 C C . GLY A 1 188 ? 23.403 -5.125 -22.933 1.00 91.69 188 GLY A C 1
ATOM 1499 O O . GLY A 1 188 ? 24.284 -5.825 -22.440 1.00 91.69 188 GLY A O 1
ATOM 1500 N N . LYS A 1 189 ? 22.158 -5.084 -22.435 1.00 88.25 189 LYS A N 1
ATOM 1501 C CA . LYS A 1 189 ? 21.680 -5.939 -21.339 1.00 88.25 189 LYS A CA 1
ATOM 1502 C C . LYS A 1 189 ? 20.346 -6.592 -21.679 1.00 88.25 189 LYS A C 1
ATOM 1504 O O . LYS A 1 189 ? 19.554 -6.047 -22.446 1.00 88.25 189 LYS A O 1
ATOM 1509 N N . GLU A 1 190 ? 20.083 -7.730 -21.049 1.00 91.69 190 GLU A N 1
ATOM 1510 C CA . GLU A 1 190 ? 18.745 -8.315 -21.015 1.00 91.69 190 GLU A CA 1
ATOM 1511 C C . GLU A 1 190 ? 17.758 -7.421 -20.245 1.00 91.69 190 GLU A C 1
ATOM 1513 O O . GLU A 1 190 ? 18.147 -6.514 -19.499 1.00 91.69 190 GLU A O 1
ATOM 1518 N N . ILE A 1 191 ? 16.462 -7.677 -20.435 1.00 91.44 191 ILE A N 1
ATOM 1519 C CA . ILE A 1 191 ? 15.397 -6.971 -19.717 1.00 91.44 191 ILE A CA 1
ATOM 1520 C C . ILE A 1 191 ? 15.482 -7.312 -18.229 1.00 91.44 191 ILE A C 1
ATOM 1522 O O . ILE A 1 191 ? 15.498 -8.481 -17.852 1.00 91.44 191 ILE A O 1
ATOM 1526 N N . ILE A 1 192 ? 15.468 -6.281 -17.386 1.00 89.81 192 ILE A N 1
ATOM 1527 C CA . ILE A 1 192 ? 15.469 -6.428 -15.928 1.00 89.81 192 ILE A CA 1
ATOM 1528 C C . ILE A 1 192 ? 14.051 -6.180 -15.420 1.00 89.81 192 ILE A C 1
ATOM 1530 O O . ILE A 1 192 ? 13.480 -5.130 -15.707 1.00 89.81 192 ILE A O 1
ATOM 1534 N N . GLN A 1 193 ? 13.489 -7.109 -14.646 1.00 88.75 193 GLN A N 1
ATOM 1535 C CA . GLN A 1 193 ? 12.123 -7.024 -14.111 1.00 88.75 193 GLN A CA 1
ATOM 1536 C C . GLN A 1 193 ? 12.106 -7.155 -12.576 1.00 88.75 193 GLN A C 1
ATOM 1538 O O . GLN A 1 193 ? 11.795 -8.219 -12.045 1.00 88.75 193 GLN A O 1
ATOM 1543 N N . PRO A 1 194 ? 12.455 -6.089 -11.831 1.00 84.75 194 PRO A N 1
ATOM 1544 C CA . PRO A 1 194 ? 12.687 -6.170 -10.387 1.00 84.75 194 PRO A CA 1
ATOM 1545 C C . PRO A 1 194 ? 11.406 -6.282 -9.557 1.00 84.75 194 PRO A C 1
ATOM 1547 O O . PRO A 1 194 ? 11.473 -6.487 -8.349 1.00 84.75 194 PRO A O 1
ATOM 1550 N N . THR A 1 195 ? 10.231 -6.071 -10.155 1.00 82.62 195 THR A N 1
ATOM 1551 C CA . THR A 1 195 ? 8.968 -6.078 -9.412 1.00 82.62 195 THR A CA 1
ATOM 1552 C C . THR A 1 195 ? 7.931 -6.914 -10.128 1.00 82.62 195 THR A C 1
ATOM 1554 O O . THR A 1 195 ? 7.580 -6.653 -11.283 1.00 82.62 195 THR A O 1
ATOM 1557 N N . ILE A 1 196 ? 7.401 -7.883 -9.392 1.00 84.94 196 ILE A N 1
ATOM 1558 C CA . ILE A 1 196 ? 6.330 -8.772 -9.817 1.00 84.94 196 ILE A CA 1
ATOM 1559 C C . ILE A 1 196 ? 5.164 -8.727 -8.823 1.00 84.94 196 ILE A C 1
ATOM 1561 O O . ILE A 1 196 ? 5.310 -8.301 -7.672 1.00 84.94 196 ILE A O 1
ATOM 1565 N N . VAL A 1 197 ? 4.008 -9.190 -9.283 1.00 83.06 197 VAL A N 1
ATOM 1566 C CA . VAL A 1 197 ? 2.862 -9.557 -8.452 1.00 83.06 197 VAL A CA 1
ATOM 1567 C C . VAL A 1 197 ? 2.556 -11.025 -8.719 1.00 83.06 197 VAL A C 1
ATOM 1569 O O . VAL A 1 197 ? 2.441 -11.428 -9.873 1.00 83.06 197 VAL A O 1
ATOM 1572 N N . GLU A 1 198 ? 2.438 -11.811 -7.656 1.00 85.56 198 GLU A N 1
ATOM 1573 C CA . GLU A 1 198 ? 2.183 -13.251 -7.702 1.00 85.56 198 GLU A CA 1
ATOM 1574 C C . GLU A 1 198 ? 1.336 -13.646 -6.489 1.00 85.56 198 GLU A C 1
ATOM 1576 O O . GLU A 1 198 ? 1.480 -13.060 -5.412 1.00 85.56 198 GLU A O 1
ATOM 1581 N N . THR A 1 199 ? 0.481 -14.654 -6.654 1.00 87.44 199 THR A N 1
ATOM 1582 C CA . THR A 1 199 ? -0.411 -15.150 -5.602 1.00 87.44 199 THR A CA 1
ATOM 1583 C C . THR A 1 199 ? 0.341 -15.614 -4.355 1.00 87.44 199 THR A C 1
ATOM 1585 O O . THR A 1 199 ? -0.026 -15.212 -3.256 1.00 87.44 199 THR A O 1
ATOM 1588 N N . ILE A 1 200 ? 1.417 -16.394 -4.502 1.00 86.88 200 ILE A N 1
ATOM 1589 C CA . ILE A 1 200 ? 2.190 -16.929 -3.365 1.00 86.88 200 ILE A CA 1
ATOM 1590 C C . ILE A 1 200 ? 2.777 -15.784 -2.530 1.00 86.88 200 ILE A C 1
ATOM 1592 O O . ILE A 1 200 ? 2.563 -15.713 -1.321 1.00 86.88 200 ILE A O 1
ATOM 1596 N N . SER A 1 201 ? 3.432 -14.827 -3.192 1.00 86.19 201 SER A N 1
ATOM 1597 C CA . SER A 1 201 ? 3.979 -13.632 -2.538 1.00 86.19 201 SER A CA 1
ATOM 1598 C C . SER A 1 201 ? 2.894 -12.769 -1.877 1.00 86.19 201 SER A C 1
ATOM 1600 O O . SER A 1 201 ? 3.133 -12.160 -0.836 1.00 86.19 201 SER A O 1
ATOM 1602 N N . PHE A 1 202 ? 1.698 -12.701 -2.469 1.00 90.38 202 PHE A N 1
ATOM 1603 C CA . PHE A 1 202 ? 0.571 -11.950 -1.915 1.00 90.38 202 PHE A CA 1
ATOM 1604 C C . PHE A 1 202 ? -0.021 -12.605 -0.668 1.00 90.38 202 PHE A C 1
ATOM 1606 O O . PHE A 1 202 ? -0.285 -11.910 0.310 1.00 90.38 202 PHE A O 1
ATOM 1613 N N . LEU A 1 203 ? -0.158 -13.932 -0.660 1.00 91.12 203 LEU A N 1
ATOM 1614 C CA . LEU A 1 203 ? -0.601 -14.669 0.522 1.00 91.12 203 LEU A CA 1
ATOM 1615 C C . LEU A 1 203 ? 0.425 -14.572 1.656 1.00 91.12 203 LEU A C 1
ATOM 1617 O O . LEU A 1 203 ? 0.035 -14.299 2.784 1.00 91.12 203 LEU A O 1
ATOM 1621 N N . ALA A 1 204 ? 1.724 -14.672 1.355 1.00 87.69 204 ALA A N 1
ATOM 1622 C CA . ALA A 1 204 ? 2.780 -14.493 2.354 1.00 87.69 204 ALA A CA 1
ATOM 1623 C C . ALA A 1 204 ? 2.814 -13.072 2.947 1.00 87.69 204 ALA A C 1
ATOM 1625 O O . ALA A 1 204 ? 3.169 -12.883 4.114 1.00 87.69 204 ALA A O 1
ATOM 1626 N N . TRP A 1 205 ? 2.469 -12.057 2.151 1.00 92.19 205 TRP A N 1
ATOM 1627 C CA . TRP A 1 205 ? 2.333 -10.680 2.620 1.00 92.19 205 TRP A CA 1
ATOM 1628 C C . TRP A 1 205 ? 1.083 -10.458 3.472 1.00 92.19 205 TRP A C 1
ATOM 1630 O O . TRP A 1 205 ? 1.164 -9.703 4.441 1.00 92.19 205 TRP A O 1
ATOM 1640 N N . LYS A 1 206 ? -0.051 -11.100 3.149 1.00 94.69 206 LYS A N 1
ATOM 1641 C CA . LYS A 1 206 ? -1.326 -10.852 3.847 1.00 94.69 206 LYS A CA 1
ATOM 1642 C C . LYS A 1 206 ? -1.172 -10.986 5.360 1.00 94.69 206 LYS A C 1
ATOM 1644 O O . LYS A 1 206 ? -1.699 -10.159 6.096 1.00 94.69 206 LYS A O 1
ATOM 1649 N N . ASP A 1 207 ? -0.433 -11.997 5.814 1.00 92.69 207 ASP A N 1
ATOM 1650 C CA . ASP A 1 207 ? -0.304 -12.296 7.239 1.00 92.69 207 ASP A CA 1
ATOM 1651 C C . ASP A 1 207 ? 0.418 -11.161 7.966 1.00 92.69 207 ASP A C 1
ATOM 1653 O O . ASP A 1 207 ? -0.006 -10.739 9.041 1.00 92.69 207 ASP A O 1
ATOM 1657 N N . GLU A 1 208 ? 1.446 -10.583 7.339 1.00 93.44 208 GLU A N 1
ATOM 1658 C CA . GLU A 1 208 ? 2.113 -9.393 7.864 1.00 93.44 208 GLU A CA 1
ATOM 1659 C C . GLU A 1 208 ? 1.191 -8.171 7.805 1.00 93.44 208 GLU A C 1
ATOM 1661 O O . GLU A 1 208 ? 1.097 -7.427 8.778 1.00 93.44 208 GLU A O 1
ATOM 1666 N N . ALA A 1 209 ? 0.470 -7.974 6.699 1.00 95.38 209 ALA A N 1
ATOM 1667 C CA . ALA A 1 209 ? -0.432 -6.839 6.530 1.00 95.38 209 ALA A CA 1
ATOM 1668 C C . ALA A 1 209 ? -1.527 -6.792 7.611 1.00 95.38 209 ALA A C 1
ATOM 1670 O O . ALA A 1 209 ? -1.762 -5.729 8.194 1.00 95.38 209 ALA A O 1
ATOM 1671 N N . PHE A 1 210 ? -2.165 -7.929 7.901 1.00 97.19 210 PHE A N 1
ATOM 1672 C CA . PHE A 1 210 ? -3.177 -8.034 8.953 1.00 97.19 210 PHE A CA 1
ATOM 1673 C C . PHE A 1 210 ? -2.557 -7.950 10.351 1.00 97.19 210 PHE A C 1
ATOM 1675 O O . PHE A 1 210 ? -3.095 -7.248 11.206 1.00 97.19 210 PHE A O 1
ATOM 1682 N N . ARG A 1 211 ? -1.390 -8.571 10.580 1.00 95.19 211 ARG A N 1
ATOM 1683 C CA . ARG A 1 211 ? -0.667 -8.460 11.857 1.00 95.19 211 ARG A CA 1
ATOM 1684 C C . ARG A 1 211 ? -0.311 -7.015 12.197 1.00 95.19 211 ARG A C 1
ATOM 1686 O O . ARG A 1 211 ? -0.512 -6.595 13.330 1.00 95.19 211 ARG A O 1
ATOM 1693 N N . LEU A 1 212 ? 0.163 -6.234 11.227 1.00 96.44 212 LEU A N 1
ATOM 1694 C CA . LEU A 1 212 ? 0.475 -4.814 11.423 1.00 96.44 212 LEU A CA 1
ATOM 1695 C C . LEU A 1 212 ? -0.756 -4.011 11.857 1.00 96.44 212 LEU A C 1
ATOM 1697 O O . LEU A 1 212 ? -0.642 -3.116 12.695 1.00 96.44 212 LEU A O 1
ATOM 1701 N N . GLY A 1 213 ? -1.930 -4.332 11.312 1.00 97.06 213 GLY A N 1
ATOM 1702 C CA . GLY A 1 213 ? -3.182 -3.720 11.745 1.00 97.06 213 GLY A CA 1
ATOM 1703 C C . GLY A 1 213 ? -3.636 -4.190 13.129 1.00 97.06 213 GLY A C 1
ATOM 1704 O O . GLY A 1 213 ? -4.096 -3.370 13.921 1.00 97.06 213 GLY A O 1
ATOM 1705 N N . ASP A 1 214 ? -3.450 -5.469 13.464 1.00 97.44 214 ASP A N 1
ATOM 1706 C CA . ASP A 1 214 ? -3.726 -5.994 14.808 1.00 97.44 214 ASP A CA 1
ATOM 1707 C C . ASP A 1 214 ? -2.828 -5.332 15.862 1.00 97.44 214 ASP A C 1
ATOM 1709 O O . ASP A 1 214 ? -3.296 -4.970 16.944 1.00 97.44 214 ASP A O 1
ATOM 1713 N N . ASP A 1 215 ? -1.544 -5.153 15.552 1.00 97.31 215 ASP A N 1
ATOM 1714 C CA . ASP A 1 215 ? -0.579 -4.469 16.411 1.00 97.31 215 ASP A CA 1
ATOM 1715 C C . ASP A 1 215 ? -0.919 -2.981 16.550 1.00 97.31 215 ASP A C 1
ATOM 1717 O O . ASP A 1 215 ? -0.884 -2.450 17.659 1.00 97.31 215 ASP A O 1
ATOM 1721 N N . TRP A 1 216 ? -1.349 -2.325 15.465 1.00 97.94 216 TRP A N 1
ATOM 1722 C CA . TRP A 1 216 ? -1.857 -0.953 15.527 1.00 97.94 216 TRP A CA 1
ATOM 1723 C C . TRP A 1 216 ? -3.079 -0.842 16.435 1.00 97.94 216 TRP A C 1
ATOM 1725 O O . TRP A 1 216 ? -3.135 0.036 17.297 1.00 97.94 216 TRP A O 1
ATOM 1735 N N . ALA A 1 217 ? -4.032 -1.766 16.316 1.00 98.19 217 ALA A N 1
ATOM 1736 C CA . ALA A 1 217 ? -5.158 -1.809 17.227 1.00 98.19 217 ALA A CA 1
ATOM 1737 C C . ALA A 1 217 ? -4.662 -1.976 18.680 1.00 98.19 217 ALA A C 1
ATOM 1739 O O . ALA A 1 217 ? -5.183 -1.310 19.570 1.00 98.19 217 ALA A O 1
ATOM 1740 N N . LYS A 1 218 ? -3.653 -2.825 18.944 1.00 97.81 218 LYS A N 1
ATOM 1741 C CA . LYS A 1 218 ? -3.132 -3.111 20.302 1.00 97.81 218 LYS A CA 1
ATOM 1742 C C . LYS A 1 218 ? -2.422 -1.919 20.940 1.00 97.81 218 LYS A C 1
ATOM 1744 O O . LYS A 1 218 ? -2.174 -1.959 22.144 1.00 97.81 218 LYS A O 1
ATOM 1749 N N . CYS A 1 219 ? -2.139 -0.859 20.182 1.00 97.94 219 CYS A N 1
ATOM 1750 C CA . CYS A 1 219 ? -1.656 0.387 20.762 1.00 97.94 219 CYS A CA 1
ATOM 1751 C C . CYS A 1 219 ? -2.679 1.022 21.714 1.00 97.94 219 CYS A C 1
ATOM 1753 O O . CYS A 1 219 ? -2.279 1.732 22.630 1.00 97.94 219 CYS A O 1
ATOM 1755 N N . TYR A 1 220 ? -3.973 0.756 21.522 1.00 98.25 220 TYR A N 1
ATOM 1756 C CA . TYR A 1 220 ? -5.061 1.344 22.298 1.00 98.25 220 TYR A CA 1
ATOM 1757 C C . TYR A 1 220 ? -5.574 0.407 23.398 1.00 98.25 220 TYR A C 1
ATOM 1759 O O . TYR A 1 220 ? -5.513 -0.818 23.283 1.00 98.25 220 TYR A O 1
ATOM 1767 N N . GLU A 1 221 ? -6.167 0.985 24.448 1.00 97.50 221 GLU A N 1
ATOM 1768 C CA . GLU A 1 221 ? -6.819 0.217 25.512 1.00 97.50 221 GLU A CA 1
ATOM 1769 C C . GLU A 1 221 ? -7.919 -0.700 24.957 1.00 97.50 221 GLU A C 1
ATOM 1771 O O . GLU A 1 221 ? -8.679 -0.311 24.064 1.00 97.50 221 GLU A O 1
ATOM 1776 N N . ALA A 1 222 ? -8.049 -1.899 25.536 1.00 96.62 222 ALA A N 1
ATOM 1777 C CA . ALA A 1 222 ? -8.957 -2.946 25.062 1.00 96.62 222 ALA A CA 1
ATOM 1778 C C . ALA A 1 222 ? -10.421 -2.484 24.921 1.00 96.62 222 ALA A C 1
ATOM 1780 O O . ALA A 1 222 ? -11.116 -2.927 24.015 1.00 96.62 222 ALA A O 1
ATOM 1781 N N . GLY A 1 223 ? -10.879 -1.579 25.793 1.00 96.44 223 GLY A N 1
ATOM 1782 C CA . GLY A 1 223 ? -12.244 -1.043 25.798 1.00 96.44 223 GLY A CA 1
ATOM 1783 C C . GLY A 1 223 ? -12.491 0.145 24.859 1.00 96.44 223 GLY A C 1
ATOM 1784 O O . GLY A 1 223 ? -13.631 0.591 24.743 1.00 96.44 223 GLY A O 1
ATOM 1785 N N . SER A 1 224 ? -11.453 0.695 24.224 1.00 98.25 224 SER A N 1
ATOM 1786 C CA . SER A 1 224 ? -11.559 1.943 23.456 1.00 98.25 224 SER A CA 1
ATOM 1787 C C . SER A 1 224 ? -12.273 1.756 22.114 1.00 98.25 224 SER A C 1
ATOM 1789 O O . SER A 1 224 ? -12.211 0.687 21.504 1.00 98.25 224 SER A O 1
ATOM 1791 N N . VAL A 1 225 ? -12.926 2.812 21.620 1.00 98.56 225 VAL A N 1
ATOM 1792 C CA . VAL A 1 225 ? -13.587 2.793 20.302 1.00 98.56 225 VAL A CA 1
ATOM 1793 C C . VAL A 1 225 ? -12.562 2.543 19.192 1.00 98.56 225 VAL A C 1
ATOM 1795 O O . VAL A 1 225 ? -12.804 1.703 18.329 1.00 98.56 225 VAL A O 1
ATOM 1798 N N . SER A 1 226 ? -11.385 3.174 19.268 1.00 98.44 226 SER A N 1
ATOM 1799 C CA . SER A 1 226 ? -10.302 2.994 18.295 1.00 98.44 226 SER A CA 1
ATOM 1800 C C . SER A 1 226 ? -9.817 1.550 18.197 1.00 98.44 226 SER A C 1
ATOM 1802 O O . SER A 1 226 ? -9.652 1.035 17.091 1.00 98.44 226 SER A O 1
ATOM 1804 N N . ARG A 1 227 ? -9.638 0.868 19.341 1.00 98.56 227 ARG A N 1
ATOM 1805 C CA . ARG A 1 227 ? -9.260 -0.554 19.380 1.00 98.56 227 ARG A CA 1
ATOM 1806 C C . ARG A 1 227 ? -10.271 -1.404 18.621 1.00 98.56 227 ARG A C 1
ATOM 1808 O O . ARG A 1 227 ? -9.874 -2.180 17.758 1.00 98.56 227 ARG A O 1
ATOM 1815 N N . HIS A 1 228 ? -11.555 -1.253 18.948 1.00 98.62 228 HIS A N 1
ATOM 1816 C CA . HIS A 1 228 ? -12.626 -2.043 18.343 1.00 98.62 228 HIS A CA 1
ATOM 1817 C C . HIS A 1 228 ? -12.752 -1.766 16.846 1.00 98.62 228 HIS A C 1
ATOM 1819 O O . HIS A 1 228 ? -12.844 -2.712 16.074 1.00 98.62 228 HIS A O 1
ATOM 1825 N N . LEU A 1 229 ? -12.690 -0.496 16.436 1.00 98.69 229 LEU A N 1
ATOM 1826 C CA . LEU A 1 229 ? -12.772 -0.102 15.033 1.00 98.69 229 LEU A CA 1
ATOM 1827 C C . LEU A 1 229 ? -11.667 -0.751 14.192 1.00 98.69 229 LEU A C 1
ATOM 1829 O O . LEU A 1 229 ? -11.952 -1.368 13.170 1.00 98.69 229 LEU A O 1
ATOM 1833 N N . ILE A 1 230 ? -10.402 -0.597 14.597 1.00 98.62 230 ILE A N 1
ATOM 1834 C CA . ILE A 1 230 ? -9.268 -1.109 13.814 1.00 98.62 230 ILE A CA 1
ATOM 1835 C C . ILE A 1 230 ? -9.297 -2.642 13.799 1.00 98.62 230 ILE A C 1
ATOM 1837 O O . ILE A 1 230 ? -9.070 -3.244 12.751 1.00 98.62 230 ILE A O 1
ATOM 1841 N N . GLN A 1 231 ? -9.627 -3.267 14.935 1.00 98.56 231 GLN A N 1
ATOM 1842 C CA . GLN A 1 231 ? -9.751 -4.720 15.028 1.00 98.56 231 GLN A CA 1
ATOM 1843 C C . GLN A 1 231 ? -10.868 -5.250 14.115 1.00 98.56 231 GLN A C 1
ATOM 1845 O O . GLN A 1 231 ? -10.637 -6.199 13.376 1.00 98.56 231 GLN A O 1
ATOM 1850 N N . GLU A 1 232 ? -12.035 -4.598 14.081 1.00 98.38 232 GLU A N 1
ATOM 1851 C CA . GLU A 1 232 ? -13.142 -4.963 13.187 1.00 98.38 232 GLU A CA 1
ATOM 1852 C C . GLU A 1 232 ? -12.734 -4.878 11.711 1.00 98.38 232 GLU A C 1
ATOM 1854 O O . GLU A 1 232 ? -13.027 -5.794 10.941 1.00 98.38 232 GLU A O 1
ATOM 1859 N N . VAL A 1 233 ? -12.013 -3.822 11.313 1.00 98.44 233 VAL A N 1
ATOM 1860 C CA . VAL A 1 233 ? -11.476 -3.706 9.947 1.00 98.44 233 VAL A CA 1
ATOM 1861 C C . VAL A 1 233 ? -10.534 -4.873 9.648 1.00 98.44 233 VAL A C 1
ATOM 1863 O O . VAL A 1 233 ? -10.678 -5.505 8.606 1.00 98.44 233 VAL A O 1
ATOM 1866 N N . MET A 1 234 ? -9.601 -5.200 10.546 1.00 98.31 234 MET A N 1
ATOM 1867 C CA . MET A 1 234 ? -8.650 -6.294 10.311 1.00 98.31 234 MET A CA 1
ATOM 1868 C C . MET A 1 234 ? -9.317 -7.669 10.281 1.00 98.31 234 MET A C 1
ATOM 1870 O O . MET A 1 234 ? -8.895 -8.529 9.514 1.00 98.31 234 MET A O 1
ATOM 1874 N N . ASP A 1 235 ? -10.352 -7.882 11.086 1.00 98.31 235 ASP A N 1
ATOM 1875 C CA . ASP A 1 235 ? -11.020 -9.178 11.186 1.00 98.31 235 ASP A CA 1
ATOM 1876 C C . ASP A 1 235 ? -12.010 -9.426 10.041 1.00 98.31 235 ASP A C 1
ATOM 1878 O O . ASP A 1 235 ? -12.291 -10.580 9.722 1.00 98.31 235 ASP A O 1
ATOM 1882 N N . THR A 1 236 ? -12.547 -8.372 9.413 1.00 98.12 236 THR A N 1
ATOM 1883 C CA . THR A 1 236 ? -13.664 -8.511 8.458 1.00 98.12 236 THR A CA 1
ATOM 1884 C C . THR A 1 236 ? -13.382 -8.009 7.043 1.00 98.12 236 THR A C 1
ATOM 1886 O O . THR A 1 236 ? -14.078 -8.421 6.111 1.00 98.12 236 THR A O 1
ATOM 1889 N N . TRP A 1 237 ? -12.403 -7.121 6.840 1.00 98.38 237 TRP A N 1
ATOM 1890 C CA . TRP A 1 237 ? -12.131 -6.552 5.517 1.00 98.38 237 TRP A CA 1
ATOM 1891 C C . TRP A 1 237 ? -11.205 -7.441 4.691 1.00 98.38 237 TRP A C 1
ATOM 1893 O O . TRP A 1 237 ? -10.401 -8.219 5.202 1.00 98.38 237 TRP A O 1
ATOM 1903 N N . PHE A 1 238 ? -11.301 -7.278 3.375 1.00 98.50 238 PHE A N 1
ATOM 1904 C CA . PHE A 1 238 ? -10.439 -7.953 2.418 1.00 98.50 238 PHE A CA 1
ATOM 1905 C C . PHE A 1 238 ? -9.243 -7.077 2.078 1.00 98.50 238 PHE A C 1
ATOM 1907 O O . PHE A 1 238 ? -9.403 -5.896 1.761 1.00 98.50 238 PHE A O 1
ATOM 1914 N N . LEU A 1 239 ? -8.059 -7.678 2.049 1.00 98.38 239 LEU A N 1
ATOM 1915 C CA . LEU A 1 239 ? -6.900 -7.111 1.384 1.00 98.38 239 LEU A CA 1
ATOM 1916 C C . LEU A 1 239 ? -7.024 -7.380 -0.116 1.00 98.38 239 LEU A C 1
ATOM 1918 O O . LEU A 1 239 ? -7.070 -8.534 -0.547 1.00 98.38 239 LEU A O 1
ATOM 1922 N N . VAL A 1 240 ? -7.087 -6.318 -0.915 1.00 96.88 240 VAL A N 1
ATOM 1923 C CA . VAL A 1 240 ? -7.301 -6.397 -2.361 1.00 96.88 240 VAL A CA 1
ATOM 1924 C C . VAL A 1 240 ? -6.140 -5.754 -3.104 1.00 96.88 240 VAL A C 1
ATOM 1926 O O . VAL A 1 240 ? -5.843 -4.578 -2.908 1.00 96.88 240 VAL A O 1
ATOM 1929 N N . ASN A 1 241 ? -5.522 -6.510 -4.007 1.00 94.12 241 ASN A N 1
ATOM 1930 C CA . ASN A 1 241 ? -4.568 -6.024 -4.996 1.00 94.12 241 ASN A CA 1
ATOM 1931 C C . ASN A 1 241 ? -5.217 -6.032 -6.387 1.00 94.12 241 ASN A C 1
ATOM 1933 O O . ASN A 1 241 ? -5.822 -7.028 -6.775 1.00 94.12 241 ASN A O 1
ATOM 1937 N N . ILE A 1 242 ? -5.085 -4.935 -7.135 1.00 91.94 242 ILE A N 1
ATOM 1938 C CA . ILE A 1 242 ? -5.634 -4.763 -8.487 1.00 91.94 242 ILE A CA 1
ATOM 1939 C C . ILE A 1 242 ? -4.494 -4.391 -9.440 1.00 91.94 242 ILE A C 1
ATOM 1941 O O . ILE A 1 242 ? -3.850 -3.351 -9.274 1.00 91.94 242 ILE A O 1
ATOM 1945 N N . GLY A 1 243 ? -4.265 -5.222 -10.456 1.00 82.75 243 GLY A N 1
ATOM 1946 C CA . GLY A 1 243 ? -3.293 -5.006 -11.528 1.00 82.75 243 GLY A CA 1
ATOM 1947 C C . GLY A 1 243 ? -3.901 -4.293 -12.740 1.00 82.75 243 GLY A C 1
ATOM 1948 O O . GLY A 1 243 ? -5.089 -4.438 -13.020 1.00 82.75 243 GLY A O 1
ATOM 1949 N N . LYS A 1 244 ? -3.072 -3.515 -13.459 1.00 69.75 244 LYS A N 1
ATOM 1950 C CA . LYS A 1 244 ? -3.482 -2.630 -14.571 1.00 69.75 244 LYS A CA 1
ATOM 1951 C C . LYS A 1 244 ? -4.565 -1.630 -14.144 1.00 69.75 244 LYS A C 1
ATOM 1953 O O . LYS A 1 244 ? -5.533 -1.386 -14.855 1.00 69.75 244 LYS A O 1
ATOM 1958 N N . PHE A 1 245 ? -4.383 -1.006 -12.982 1.00 59.28 245 PHE A N 1
ATOM 1959 C CA . PHE A 1 245 ? -5.297 0.010 -12.459 1.00 59.28 245 PHE A CA 1
ATOM 1960 C C . PHE A 1 245 ? -5.497 1.161 -13.464 1.00 59.28 245 PHE A C 1
ATOM 1962 O O . PHE A 1 245 ? -4.638 2.035 -13.617 1.00 59.28 245 PHE A O 1
ATOM 1969 N N . LEU A 1 246 ? -6.637 1.185 -14.157 1.00 53.94 246 LEU A N 1
ATOM 1970 C CA . LEU A 1 246 ? -7.073 2.364 -14.892 1.00 53.94 246 LEU A CA 1
ATOM 1971 C C . LEU A 1 246 ? -7.765 3.295 -13.904 1.00 53.94 246 LEU A C 1
ATOM 1973 O O . LEU A 1 246 ? -8.842 2.997 -13.397 1.00 5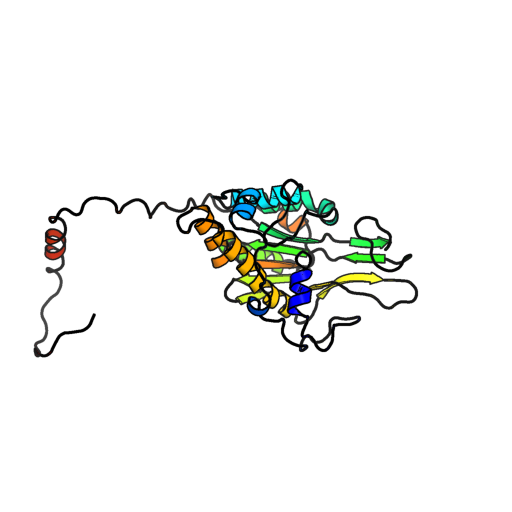3.94 246 LEU A O 1
ATOM 1977 N N . ILE A 1 247 ? -7.162 4.464 -13.694 1.00 49.88 247 ILE A N 1
ATOM 1978 C CA . ILE A 1 247 ? -7.676 5.570 -12.871 1.00 49.88 247 ILE A CA 1
ATOM 1979 C C . ILE A 1 247 ? -9.167 5.866 -13.146 1.00 49.88 247 ILE A C 1
ATOM 1981 O O . ILE A 1 247 ? -9.904 6.287 -12.258 1.00 49.88 247 ILE A O 1
ATOM 1985 N N . GLN A 1 248 ? -9.647 5.611 -14.367 1.00 48.84 248 GLN A N 1
ATOM 1986 C CA . GLN A 1 248 ? -11.048 5.798 -14.752 1.00 48.84 248 GLN A CA 1
ATOM 1987 C C . GLN A 1 248 ? -12.041 4.877 -14.018 1.00 48.84 248 GLN A C 1
ATOM 1989 O O . GLN A 1 248 ? -13.202 5.256 -13.868 1.00 48.84 248 GLN A O 1
ATOM 1994 N N . PHE A 1 249 ? -11.601 3.727 -13.496 1.00 54.00 249 PHE A N 1
ATOM 1995 C CA . PHE A 1 249 ? -12.460 2.721 -12.862 1.00 54.00 249 PHE A CA 1
ATOM 1996 C C . PHE A 1 249 ? -13.260 3.268 -11.666 1.00 54.00 249 PHE A C 1
ATOM 1998 O O . PHE A 1 249 ? -14.419 2.915 -11.457 1.00 54.00 249 PHE A O 1
ATOM 2005 N N . PHE A 1 250 ? -12.671 4.200 -10.915 1.00 54.94 250 PHE A N 1
ATOM 2006 C CA . PHE A 1 250 ? -13.277 4.780 -9.715 1.00 54.94 250 PHE A CA 1
ATOM 2007 C C . PHE A 1 250 ? -13.899 6.169 -9.920 1.00 54.94 250 PHE A C 1
ATOM 2009 O O . PHE A 1 250 ? -14.535 6.688 -8.992 1.00 54.94 250 PHE A O 1
ATOM 2016 N N . ARG A 1 251 ? -13.746 6.760 -11.118 1.00 49.22 251 ARG A N 1
ATOM 2017 C CA . ARG A 1 251 ? -14.283 8.090 -11.472 1.00 49.22 251 ARG A CA 1
ATOM 2018 C C . ARG A 1 251 ? -15.791 8.069 -11.740 1.00 49.22 251 ARG A C 1
ATOM 2020 O O . ARG A 1 251 ? -16.438 9.094 -11.570 1.00 49.22 251 ARG A O 1
ATOM 2027 N N . SER A 1 252 ? -16.356 6.916 -12.111 1.00 44.31 252 SER A N 1
ATOM 2028 C CA . SER A 1 252 ? -17.772 6.783 -12.501 1.00 44.31 252 SER A CA 1
ATOM 2029 C C . SER A 1 252 ? -18.723 6.360 -11.369 1.00 44.31 252 SER A C 1
ATOM 2031 O O . SER A 1 252 ? -19.929 6.248 -11.594 1.00 44.31 252 SER A O 1
ATOM 2033 N N . SER A 1 253 ? -18.237 6.052 -10.166 1.00 48.31 253 SER A N 1
ATOM 2034 C CA . SER A 1 253 ? -18.994 5.170 -9.274 1.00 48.31 253 SER A CA 1
ATOM 2035 C C . SER A 1 253 ? -19.565 5.800 -8.005 1.00 48.31 253 SER A C 1
ATOM 2037 O O . SER A 1 253 ? -18.813 6.270 -7.149 1.00 48.31 253 SER A O 1
ATOM 2039 N N . ARG A 1 254 ? -20.880 5.593 -7.817 1.00 47.31 254 ARG A N 1
ATOM 2040 C CA . ARG A 1 254 ? -21.636 5.595 -6.542 1.00 47.31 254 ARG A CA 1
ATOM 2041 C C . ARG A 1 254 ? -21.189 4.478 -5.576 1.00 47.31 254 ARG A C 1
ATOM 2043 O O . ARG A 1 254 ? -22.010 3.889 -4.886 1.00 47.31 254 ARG A O 1
ATOM 2050 N N . LEU A 1 255 ? -19.900 4.140 -5.550 1.00 50.44 255 LEU A N 1
ATOM 2051 C CA . LEU A 1 255 ? -19.315 3.358 -4.459 1.00 50.44 255 LEU A CA 1
ATOM 2052 C C . LEU A 1 255 ? -19.135 4.319 -3.285 1.00 50.44 255 LEU A C 1
ATOM 2054 O O . LEU A 1 255 ? -18.046 4.813 -3.022 1.00 50.44 255 LEU A O 1
ATOM 2058 N N . THR A 1 256 ? -20.248 4.710 -2.684 1.00 47.84 256 THR A N 1
ATOM 2059 C CA . THR A 1 256 ? -20.267 5.416 -1.410 1.00 47.84 256 THR A CA 1
ATOM 2060 C C . THR A 1 256 ? -20.575 4.375 -0.361 1.00 47.84 256 THR A C 1
ATOM 2062 O O . THR A 1 256 ? -21.540 3.627 -0.529 1.00 47.84 256 THR A O 1
ATOM 2065 N N . GLN A 1 257 ? -19.782 4.337 0.706 1.00 44.47 257 GLN A N 1
ATOM 2066 C CA . GLN A 1 257 ? -20.128 3.572 1.891 1.00 44.47 257 GLN A CA 1
ATOM 2067 C C . GLN A 1 257 ? -21.586 3.884 2.267 1.00 44.47 257 GLN A C 1
ATOM 2069 O O . GLN A 1 257 ? -21.980 5.054 2.343 1.00 44.47 257 GLN A O 1
ATOM 2074 N N . SER A 1 258 ? -22.408 2.841 2.416 1.00 40.09 258 SER A N 1
ATOM 2075 C CA . SER A 1 258 ? -23.752 2.989 2.973 1.00 40.09 258 SER A CA 1
ATOM 2076 C C . SER A 1 258 ? -23.638 3.716 4.315 1.00 40.09 258 SER A C 1
ATOM 2078 O O . SER A 1 258 ? -22.690 3.489 5.067 1.00 40.09 258 SER A O 1
ATOM 2080 N N . LYS A 1 259 ? -24.555 4.656 4.565 1.00 38.56 259 LYS A N 1
ATOM 2081 C CA . LYS A 1 259 ? -24.532 5.592 5.696 1.00 38.56 259 LYS A CA 1
ATOM 2082 C C . LYS A 1 259 ? -24.143 4.892 7.002 1.00 38.56 259 LYS A C 1
ATOM 2084 O O . LYS A 1 259 ? -24.887 4.041 7.465 1.00 38.56 259 LYS A O 1
ATOM 2089 N N . SER A 1 260 ? -23.026 5.342 7.579 1.00 37.19 260 SER A N 1
ATOM 2090 C CA . SER A 1 260 ? -22.660 5.257 8.997 1.00 37.19 260 SER A CA 1
ATOM 2091 C C . SER A 1 260 ? -23.199 4.019 9.720 1.00 37.19 260 SER A C 1
ATOM 2093 O O . SER A 1 260 ? -24.265 4.060 10.337 1.00 37.19 260 SER A O 1
ATOM 2095 N N . THR A 1 261 ? -22.404 2.952 9.754 1.00 36.16 261 THR A N 1
ATOM 2096 C CA . THR A 1 261 ? -22.459 2.022 10.882 1.00 36.16 261 THR A CA 1
ATOM 2097 C C . THR A 1 261 ? -21.941 2.790 12.095 1.00 36.16 261 THR A C 1
ATOM 2099 O O . THR A 1 261 ? -20.763 2.757 12.433 1.00 36.16 261 THR A O 1
ATOM 2102 N N . THR A 1 262 ? -22.813 3.586 12.716 1.00 34.66 262 THR A N 1
ATOM 2103 C CA . THR A 1 262 ? -22.614 3.966 14.109 1.00 34.66 262 THR A CA 1
ATOM 2104 C C . THR A 1 262 ? -22.606 2.647 14.857 1.00 34.66 262 THR A C 1
ATOM 2106 O O . THR A 1 262 ? -23.625 1.954 14.869 1.00 34.66 262 THR A O 1
ATOM 2109 N N . ILE A 1 263 ? -21.449 2.270 15.403 1.00 39.97 263 ILE A N 1
ATOM 2110 C CA . ILE A 1 263 ? -21.313 1.113 16.283 1.00 39.97 263 ILE A CA 1
ATOM 2111 C C . ILE A 1 263 ? -22.422 1.242 17.326 1.00 39.97 263 ILE A C 1
ATOM 2113 O O . ILE A 1 263 ? -22.435 2.165 18.146 1.00 39.97 263 ILE A O 1
ATOM 2117 N N . SER A 1 264 ? -23.424 0.369 17.212 1.00 33.75 264 SER A N 1
ATOM 2118 C CA . SER A 1 264 ? -24.561 0.330 18.116 1.00 33.75 264 SER A CA 1
ATOM 2119 C C . SER A 1 264 ? -24.009 0.213 19.526 1.00 33.75 264 SER A C 1
ATOM 2121 O O . SER A 1 264 ? -23.323 -0.749 19.867 1.00 33.75 264 SER A O 1
ATOM 2123 N N . THR A 1 265 ? -24.295 1.219 20.343 1.00 34.09 265 THR A N 1
ATOM 2124 C CA . THR A 1 265 ? -23.940 1.303 21.755 1.00 34.09 265 THR A CA 1
ATOM 2125 C C . THR A 1 265 ? -24.727 0.251 22.545 1.00 34.09 265 THR A C 1
ATOM 2127 O O . THR A 1 265 ? -25.582 0.574 23.361 1.00 34.09 265 THR A O 1
ATOM 2130 N N . ARG A 1 266 ? -24.478 -1.041 22.305 1.00 32.53 266 ARG A N 1
ATOM 2131 C CA . ARG A 1 266 ? -25.114 -2.141 23.043 1.00 32.53 266 ARG A CA 1
ATOM 2132 C C . ARG A 1 266 ? -24.365 -2.498 24.333 1.00 32.53 266 ARG A C 1
ATOM 2134 O O . ARG A 1 266 ? -24.827 -3.347 25.084 1.00 32.53 266 ARG A O 1
ATOM 2141 N N . ALA A 1 267 ? -23.272 -1.793 24.639 1.00 33.34 267 ALA A N 1
ATOM 2142 C CA . ALA A 1 267 ? -22.467 -1.983 25.850 1.00 33.34 267 ALA A CA 1
ATOM 2143 C C . ALA A 1 267 ? -22.807 -1.028 27.020 1.00 33.34 267 ALA A C 1
ATOM 2145 O O . ALA A 1 267 ? -22.199 -1.120 28.081 1.00 33.34 267 ALA A O 1
ATOM 2146 N N . ARG A 1 268 ? -23.796 -0.129 26.893 1.00 32.88 268 ARG A N 1
ATOM 2147 C CA . ARG A 1 268 ? -24.267 0.721 28.009 1.00 32.88 268 ARG A CA 1
ATOM 2148 C C . ARG A 1 268 ? -25.703 0.387 28.396 1.00 32.88 268 ARG A C 1
ATOM 2150 O O . ARG A 1 268 ? -26.608 1.164 28.118 1.00 32.88 268 ARG A O 1
ATOM 2157 N N . ARG A 1 269 ? -25.920 -0.771 29.029 1.00 31.66 269 ARG A N 1
ATOM 2158 C CA . ARG A 1 269 ? -27.119 -1.043 29.853 1.00 31.66 269 ARG A CA 1
ATOM 2159 C C . ARG A 1 269 ? -26.980 -2.333 30.672 1.00 31.66 269 ARG A C 1
ATOM 2161 O O . ARG A 1 269 ? -27.818 -3.207 30.573 1.00 31.66 269 ARG A O 1
ATOM 2168 N N . PHE A 1 270 ? -25.941 -2.452 31.495 1.00 30.31 270 PHE A N 1
ATOM 2169 C CA . PHE A 1 270 ? -25.947 -3.386 32.635 1.00 30.31 270 PHE A CA 1
ATOM 2170 C C . PHE A 1 270 ? -25.071 -2.847 33.773 1.00 30.31 270 PHE A C 1
ATOM 2172 O O . PHE A 1 270 ? -24.116 -3.463 34.221 1.00 30.31 270 PHE A O 1
ATOM 2179 N N . THR A 1 271 ? -25.413 -1.655 34.253 1.00 33.53 271 THR A N 1
ATOM 2180 C CA . THR A 1 271 ? -25.051 -1.189 35.600 1.00 33.53 271 THR A CA 1
ATOM 2181 C C . THR A 1 271 ? -26.308 -0.613 36.243 1.00 33.53 271 THR A C 1
ATOM 2183 O O . THR A 1 271 ? -26.468 0.586 36.432 1.00 33.53 271 THR A O 1
ATOM 2186 N N . GLY A 1 272 ? -27.270 -1.495 36.505 1.00 28.28 272 GLY A N 1
ATOM 2187 C CA . GLY A 1 272 ? -28.496 -1.178 37.224 1.00 28.28 272 GLY A CA 1
ATOM 2188 C C . GLY A 1 272 ? -28.772 -2.281 38.231 1.00 28.28 272 GLY A C 1
ATOM 2189 O O . GLY A 1 272 ? -29.257 -3.334 37.844 1.00 28.28 272 GLY A O 1
ATOM 2190 N N . SER A 1 273 ? -28.378 -2.033 39.483 1.00 32.34 273 SER A N 1
ATOM 2191 C CA . SER A 1 273 ? -28.938 -2.584 40.725 1.00 32.34 273 SER A CA 1
ATOM 2192 C C . SER A 1 273 ? -29.732 -3.897 40.590 1.00 32.34 273 SER A C 1
ATOM 2194 O O . SER A 1 273 ? -30.909 -3.899 40.228 1.00 32.34 273 SER A O 1
ATOM 2196 N N . LEU A 1 274 ? -29.106 -5.019 40.967 1.00 29.89 274 LEU A N 1
ATOM 2197 C CA . LEU A 1 274 ? -29.846 -6.220 41.347 1.00 29.89 274 LEU A CA 1
ATOM 2198 C C . LEU A 1 274 ? -30.693 -5.893 42.583 1.00 29.89 274 LEU A C 1
ATOM 2200 O O . LEU A 1 274 ? -30.174 -5.793 43.693 1.00 29.89 274 LEU A O 1
ATOM 2204 N N . THR A 1 275 ? -32.004 -5.775 42.401 1.00 38.69 275 THR A N 1
ATOM 2205 C CA . THR A 1 275 ? -32.970 -5.978 43.483 1.00 38.69 275 THR A CA 1
ATOM 2206 C C . THR A 1 275 ? -33.703 -7.293 43.234 1.00 38.69 275 THR A C 1
ATOM 2208 O O . THR A 1 275 ? -34.111 -7.608 42.116 1.00 38.69 275 THR A O 1
ATOM 2211 N N . ALA A 1 276 ? -33.813 -8.101 44.290 1.00 35.69 276 ALA A N 1
ATOM 2212 C CA . ALA A 1 276 ? -34.173 -9.522 44.299 1.00 35.69 276 ALA A CA 1
ATOM 2213 C C . ALA A 1 276 ? -35.628 -9.863 43.895 1.00 35.69 276 ALA A C 1
ATOM 2215 O O . ALA A 1 276 ? -36.143 -10.914 44.261 1.00 35.69 276 ALA A O 1
ATOM 2216 N N . TRP A 1 277 ? -36.308 -9.004 43.137 1.00 36.38 277 TRP A N 1
ATOM 2217 C CA . TRP A 1 277 ? -37.732 -9.148 42.812 1.00 36.38 277 TRP A CA 1
ATOM 2218 C C . TRP A 1 277 ? -38.024 -9.510 41.347 1.00 36.38 277 TRP A C 1
ATOM 2220 O O . TRP A 1 277 ? -39.130 -9.941 41.038 1.00 36.38 277 TRP A O 1
ATOM 2230 N N . GLY A 1 278 ? -37.043 -9.416 40.441 1.00 33.59 278 GLY A N 1
ATOM 2231 C CA . GLY A 1 278 ? -37.240 -9.726 39.014 1.00 33.59 278 GLY A CA 1
ATOM 2232 C C . GLY A 1 278 ? -37.194 -11.218 38.648 1.00 33.59 278 GLY A C 1
ATOM 2233 O O . GLY A 1 278 ? -37.712 -11.612 37.607 1.00 33.59 278 GLY A O 1
ATOM 2234 N N . PHE A 1 279 ? -36.601 -12.062 39.498 1.00 35.34 279 PHE A N 1
ATOM 2235 C CA . PHE A 1 279 ? -36.340 -13.471 39.173 1.00 35.34 279 PHE A CA 1
ATOM 2236 C C . PHE A 1 279 ? -37.554 -14.390 39.419 1.00 35.34 279 PHE A C 1
ATOM 2238 O O . PHE A 1 279 ? -37.714 -15.404 38.741 1.00 35.34 279 PHE A O 1
ATOM 2245 N N . LEU A 1 280 ? -38.465 -14.016 40.329 1.00 35.00 280 LEU A N 1
ATOM 2246 C CA . LEU A 1 280 ? -39.656 -14.819 40.648 1.00 35.00 280 LEU A CA 1
ATOM 2247 C C . LEU A 1 280 ? -40.789 -14.689 39.612 1.00 35.00 280 LEU A C 1
ATOM 2249 O O . LEU A 1 280 ? -41.626 -15.584 39.494 1.00 35.00 280 LEU A O 1
ATOM 2253 N N . THR A 1 281 ? -40.825 -13.600 38.844 1.00 37.47 281 THR A N 1
ATOM 2254 C CA . THR A 1 281 ? -41.915 -13.322 37.893 1.00 37.47 281 THR A CA 1
ATOM 2255 C C . THR A 1 281 ? -41.711 -14.023 36.547 1.00 37.47 281 THR A C 1
ATOM 2257 O O . THR A 1 281 ? -42.684 -14.373 35.878 1.00 37.47 281 THR A O 1
ATOM 2260 N N . TRP A 1 282 ? -40.457 -14.305 36.178 1.00 39.84 282 TRP A N 1
ATOM 2261 C CA . TRP A 1 282 ? -40.110 -15.034 34.953 1.00 39.84 282 TRP A CA 1
ATOM 2262 C C . TRP A 1 282 ? -40.322 -16.553 35.091 1.00 39.84 282 TRP A C 1
ATOM 2264 O O . TRP A 1 282 ? -40.833 -17.194 34.177 1.00 39.84 282 TRP A O 1
ATOM 2274 N N . MET A 1 283 ? -40.064 -17.137 36.270 1.00 32.66 283 MET A N 1
ATOM 2275 C CA . MET A 1 283 ? -40.309 -18.570 36.516 1.00 32.66 283 MET A CA 1
ATOM 2276 C C . MET A 1 283 ? -41.797 -18.969 36.496 1.00 32.66 283 MET A C 1
ATOM 2278 O O . MET A 1 283 ? -42.113 -20.139 36.292 1.00 32.66 283 MET A O 1
ATOM 2282 N N . ARG A 1 284 ? -42.731 -18.022 36.667 1.00 35.41 284 ARG A N 1
ATOM 2283 C CA . ARG A 1 284 ? -44.179 -18.303 36.656 1.00 35.41 284 ARG A CA 1
ATOM 2284 C C . ARG A 1 284 ? -44.815 -18.337 35.265 1.00 35.41 284 ARG A C 1
ATOM 2286 O O . ARG A 1 284 ? -45.923 -18.847 35.139 1.00 35.41 284 ARG A O 1
ATOM 2293 N N . THR A 1 285 ? -44.148 -17.825 34.232 1.00 37.78 285 THR A N 1
ATOM 2294 C CA . THR A 1 285 ? -44.722 -17.718 32.876 1.00 37.78 285 THR A CA 1
ATOM 2295 C C . THR A 1 285 ? -44.292 -18.837 31.920 1.00 37.78 285 THR A C 1
ATOM 2297 O O . THR A 1 285 ? -44.924 -19.012 30.884 1.00 37.78 285 THR A O 1
ATOM 2300 N N . SER A 1 286 ? -43.322 -19.676 32.300 1.00 33.75 286 SER A N 1
ATOM 2301 C CA . SER A 1 286 ? -42.794 -20.761 31.447 1.00 33.75 286 SER A CA 1
ATOM 2302 C C . SER A 1 286 ? -43.315 -22.171 31.785 1.00 33.75 286 SER A C 1
ATOM 2304 O O . SER A 1 286 ? -42.775 -23.152 31.287 1.00 33.75 286 SER A O 1
ATOM 2306 N N . LEU A 1 287 ? -44.363 -22.300 32.613 1.00 31.77 287 LEU A N 1
ATOM 2307 C CA . LEU A 1 287 ? -44.901 -23.595 33.084 1.00 31.77 287 LEU A CA 1
ATOM 2308 C C . LEU A 1 287 ? -46.343 -23.914 32.628 1.00 31.77 287 LEU A C 1
ATOM 2310 O O . LEU A 1 287 ? -46.930 -24.882 33.102 1.00 31.77 287 LEU A O 1
ATOM 2314 N N . MET A 1 288 ? -46.922 -23.155 31.689 1.00 34.12 288 MET A N 1
ATOM 2315 C CA . MET A 1 288 ? -48.279 -23.410 31.155 1.00 34.12 288 MET A CA 1
ATOM 2316 C C . MET A 1 288 ? -48.325 -23.656 29.643 1.00 34.12 288 MET A C 1
ATOM 2318 O O . MET A 1 288 ? -49.241 -23.209 28.956 1.00 34.12 288 MET A O 1
ATOM 2322 N N . ALA A 1 289 ? -47.364 -24.397 29.101 1.00 34.22 289 ALA A N 1
ATOM 2323 C CA . ALA A 1 289 ? -47.490 -24.906 27.744 1.00 34.22 289 ALA A CA 1
ATOM 2324 C C . ALA A 1 289 ? -46.748 -26.242 27.621 1.00 34.22 289 ALA A C 1
ATOM 2326 O O . ALA A 1 289 ? -45.541 -26.245 27.419 1.00 34.22 289 ALA A O 1
ATOM 2327 N N . TRP A 1 290 ? -47.474 -27.358 27.755 1.00 29.59 290 TRP A N 1
ATOM 2328 C CA . TRP A 1 290 ? -47.529 -28.495 26.811 1.00 29.59 290 TRP A CA 1
ATOM 2329 C C . TRP A 1 290 ? -48.137 -29.751 27.478 1.00 29.59 290 TRP A C 1
ATOM 2331 O O . TRP A 1 290 ? -48.023 -29.917 28.695 1.00 29.59 290 TRP A O 1
ATOM 2341 N N . PRO A 1 291 ? -48.846 -30.616 26.722 1.00 34.41 291 PRO A N 1
ATOM 2342 C CA . PRO A 1 291 ? -49.688 -31.669 27.274 1.00 34.41 291 PRO A CA 1
ATOM 2343 C C . PRO A 1 291 ? -48.946 -32.993 27.511 1.00 34.41 291 PRO A C 1
ATOM 2345 O O . PRO A 1 291 ? -47.943 -33.315 26.882 1.00 34.41 291 PRO A O 1
ATOM 2348 N N . ARG A 1 292 ? -49.539 -33.762 28.429 1.00 30.77 292 ARG A N 1
ATOM 2349 C CA . ARG A 1 292 ? -49.261 -35.146 28.840 1.00 30.77 292 ARG A CA 1
ATOM 2350 C C . ARG A 1 292 ? -48.825 -36.073 27.698 1.00 30.77 292 ARG A C 1
ATOM 2352 O O . ARG A 1 292 ? -49.564 -36.188 26.729 1.00 30.77 292 ARG A O 1
ATOM 2359 N N . LEU A 1 293 ? -47.761 -36.850 27.931 1.00 29.92 293 LEU A N 1
ATOM 2360 C CA . LEU A 1 293 ? -47.617 -38.270 27.563 1.00 29.92 293 LEU A CA 1
ATOM 2361 C C . LEU A 1 293 ? -46.342 -38.852 28.216 1.00 29.92 293 LEU A C 1
ATOM 2363 O O . LEU A 1 293 ? -45.271 -38.276 28.086 1.00 29.92 293 LEU A O 1
ATOM 2367 N N . GLY A 1 294 ? -46.463 -40.014 28.869 1.00 27.97 294 GLY A N 1
ATOM 2368 C CA . GLY A 1 294 ? -45.389 -41.022 28.890 1.00 27.97 294 GLY A CA 1
ATOM 2369 C C . GLY A 1 294 ? -44.378 -41.029 30.045 1.00 27.97 294 GLY A C 1
ATOM 2370 O O . GLY A 1 294 ? -43.243 -40.605 29.899 1.00 27.97 294 GLY A O 1
ATOM 2371 N N . ILE A 1 295 ? -44.804 -41.609 31.166 1.00 31.09 295 ILE A N 1
ATOM 2372 C CA . ILE A 1 295 ? -44.067 -42.480 32.107 1.00 31.09 295 ILE A CA 1
ATOM 2373 C C . ILE A 1 295 ? -42.691 -42.996 31.607 1.00 31.09 295 ILE A C 1
ATOM 2375 O O . ILE A 1 295 ? -42.670 -43.745 30.637 1.00 31.09 295 ILE A O 1
ATOM 2379 N N . LEU A 1 296 ? -41.589 -42.712 32.333 1.00 28.19 296 LEU A N 1
ATOM 2380 C CA . LEU A 1 296 ? -40.632 -43.716 32.863 1.00 28.19 296 LEU A CA 1
ATOM 2381 C C . LEU A 1 296 ? -39.426 -43.097 33.610 1.00 28.19 296 LEU A C 1
ATOM 2383 O O . LEU A 1 296 ? -38.643 -42.342 33.052 1.00 28.19 296 LEU A O 1
ATOM 2387 N N . SER A 1 297 ? -39.274 -43.552 34.860 1.00 27.38 297 SER A N 1
ATOM 2388 C CA . SER A 1 297 ? -38.038 -43.764 35.633 1.00 27.38 297 SER A CA 1
ATOM 2389 C C . SER A 1 297 ? -37.136 -42.577 36.009 1.00 27.38 297 SER A C 1
ATOM 2391 O O . SER A 1 297 ? -36.279 -42.135 35.250 1.00 27.38 297 SER A O 1
ATOM 2393 N N . LEU A 1 298 ? -37.220 -42.202 37.293 1.00 25.86 298 LEU A N 1
ATOM 2394 C CA . LEU A 1 298 ? -36.115 -41.630 38.068 1.00 25.86 298 LEU A CA 1
ATOM 2395 C C . LEU A 1 298 ? -34.875 -42.533 37.985 1.00 25.86 298 LEU A C 1
ATOM 2397 O O . LEU A 1 29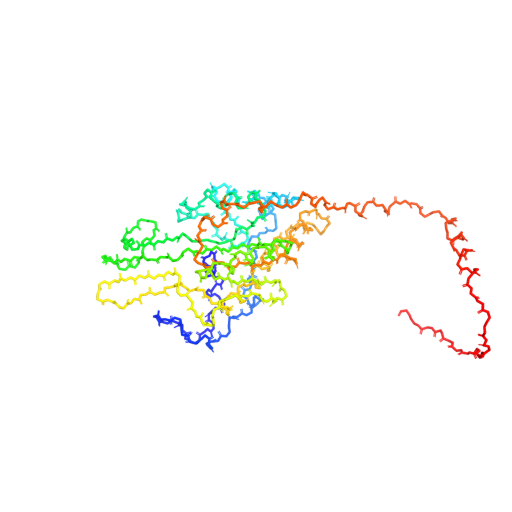8 ? -35.024 -43.752 38.075 1.00 25.86 298 LEU A O 1
ATOM 2401 N N . SER A 1 299 ? -33.678 -41.942 37.912 1.00 27.02 299 SER A N 1
ATOM 2402 C CA . SER A 1 299 ? -32.526 -42.190 38.807 1.00 27.02 299 SER A CA 1
ATOM 2403 C C . SER A 1 299 ? -31.252 -41.533 38.253 1.00 27.02 299 SER A C 1
ATOM 2405 O O . SER A 1 299 ? -30.928 -41.698 37.083 1.00 27.02 299 SER A O 1
ATOM 2407 N N . THR A 1 300 ? -30.499 -40.904 39.163 1.00 28.73 300 THR A N 1
ATOM 2408 C CA . THR A 1 300 ? -29.027 -40.755 39.147 1.00 28.73 300 THR A CA 1
ATOM 2409 C C . THR A 1 300 ? -28.423 -39.410 38.696 1.00 28.73 300 THR A C 1
ATOM 2411 O O . THR A 1 300 ? -28.161 -39.180 37.525 1.00 28.73 300 THR A O 1
ATOM 2414 N N . PHE A 1 301 ? -28.159 -38.580 39.720 1.00 26.08 301 PHE A N 1
ATOM 2415 C CA . PHE A 1 301 ? -26.915 -37.844 40.044 1.00 26.08 301 PHE A CA 1
ATOM 2416 C C . PHE A 1 301 ? -26.269 -36.911 38.990 1.00 26.08 301 PHE A C 1
ATOM 2418 O O . PHE A 1 301 ? -25.877 -37.352 37.924 1.00 26.08 301 PHE A O 1
ATOM 2425 N N . PHE A 1 302 ? -26.190 -35.586 39.186 1.00 25.30 302 PHE A N 1
ATOM 2426 C CA . PHE A 1 302 ? -25.300 -34.791 40.068 1.00 25.30 302 PHE A CA 1
ATOM 2427 C C . PHE A 1 302 ? -23.791 -34.808 39.699 1.00 25.30 302 PHE A C 1
ATOM 2429 O O . PHE A 1 302 ? -23.156 -35.855 39.726 1.00 25.30 302 PHE A O 1
ATOM 2436 N N . ILE A 1 303 ? -23.240 -33.583 39.568 1.00 28.11 303 ILE A N 1
ATOM 2437 C CA . ILE A 1 303 ? -21.827 -33.135 39.692 1.00 28.11 303 ILE A CA 1
ATOM 2438 C C . ILE A 1 303 ? -20.954 -33.171 38.407 1.00 28.11 303 ILE A C 1
ATOM 2440 O O . ILE A 1 303 ? -20.503 -34.228 37.988 1.00 28.11 303 ILE A O 1
ATOM 2444 N N . PHE A 1 304 ? -20.629 -32.007 37.820 1.00 31.47 304 PHE A N 1
ATOM 2445 C CA . PHE A 1 304 ? -19.386 -31.242 38.071 1.00 31.47 304 PHE A CA 1
ATOM 2446 C C . PHE A 1 304 ? -19.397 -29.885 37.343 1.00 31.47 304 PHE A C 1
ATOM 2448 O O . PHE A 1 304 ? -20.031 -29.744 36.299 1.00 31.47 304 PHE A O 1
ATOM 2455 N N . LEU A 1 305 ? -18.756 -28.911 38.004 1.00 32.75 305 LEU A N 1
ATOM 2456 C CA . LEU A 1 305 ? -18.526 -27.518 37.607 1.00 32.75 305 LEU A CA 1
ATOM 2457 C C . LEU A 1 305 ? -17.838 -27.367 36.245 1.00 32.75 305 LEU A C 1
ATOM 2459 O O . LEU A 1 305 ? -16.984 -28.224 35.930 1.00 32.75 305 LEU A O 1
#

Foldseek 3Di:
DLPQPVVLVCQQCVPWPDDDDQDDDDPPTDARDDCVVRVQEQDDALVVLCVQLPQDQDLQSLLVSLLCQLVQNGQADLLHHGGDACQCVVVSVLSNVCSNQSWAWRDWGDWDDFDFLVDPRQHHDDGPKTKTFWTKTKTWAFPVCVVVVVVLQVVDPQKWKWKAALVGPIDIPDDADWAQGIWMDDPPDDIHRPDTDHPSVVSSVLNSVLRSLLNSLVSDDPPGSRNVVSNCSSRGIITMMMTNDDSVSSVPDPSHPDPDPPPPPPVPDPPDDDDPPPPVVVVVPPPPDDDDDDDDDDDDDDDDD

Organism: Tuber borchii (NCBI:txid42251)

Sequence (305 aa):
IFKNRHISYVQRTQEWDEFPNGRWGDSRSPAFGELDAYGIGLRGSNEANIKIYGYPETIRDLGELVKQYLTGNLPSLPWSEGYINSEADVIRGELLKLNGRGFLTINSQPAVNGVKSTHPVYGWGPKNGYVYQKSYLELLVPPEQLTELVTRIERNPDLSYHAVDKHGTLKTNSHEGPNAVTWGVYPGKEIIQPTIVETISFLAWKDEAFRLGDDWAKCYEAGSVSRHLIQEVMDTWFLVNIGKFLIQFFRSSRLTQSKSTTISTRARRFTGSLTAWGFLTWMRTSLMAWPRLGILSLSTFFIFL